Protein AF-A0A1V0FZ49-F1 (afdb_monomer_lite)

Organism: NCBI:txid5691

Radius of gyration: 36.7 Å; chains: 1; bounding box: 88×47×97 Å

Structure (mmCIF, N/CA/C/O backbone):
data_AF-A0A1V0FZ49-F1
#
_entry.id   AF-A0A1V0FZ49-F1
#
loop_
_atom_site.group_PDB
_atom_site.id
_atom_site.type_symbol
_atom_site.label_atom_id
_atom_site.label_alt_id
_atom_site.label_comp_id
_atom_site.label_asym_id
_atom_site.label_entity_id
_atom_site.label_seq_id
_atom_site.pdbx_PDB_ins_code
_atom_site.Cartn_x
_atom_site.Cartn_y
_atom_site.Cartn_z
_atom_site.occupancy
_atom_site.B_iso_or_equiv
_atom_site.auth_seq_id
_atom_site.auth_comp_id
_atom_site.auth_asym_id
_atom_site.auth_atom_id
_atom_site.pdbx_PDB_model_num
ATOM 1 N N . VAL A 1 1 ? -19.917 -4.027 53.049 1.00 41.16 1 VAL A N 1
ATOM 2 C CA . VAL A 1 1 ? -20.885 -3.892 51.929 1.00 41.16 1 VAL A CA 1
ATOM 3 C C . VAL A 1 1 ? -20.204 -3.415 50.638 1.00 41.16 1 VAL A C 1
ATOM 5 O O . VAL A 1 1 ? -20.496 -3.944 49.579 1.00 41.16 1 VAL A O 1
ATOM 8 N N . THR A 1 2 ? -19.214 -2.519 50.717 1.00 51.66 2 THR A N 1
ATOM 9 C CA . THR A 1 2 ? -18.448 -1.948 49.585 1.00 51.66 2 THR A CA 1
ATOM 10 C C . THR A 1 2 ? -17.599 -2.924 48.752 1.00 51.66 2 THR A C 1
ATOM 12 O O . THR A 1 2 ? -17.371 -2.652 47.578 1.00 51.66 2 THR A O 1
ATOM 15 N N . SER A 1 3 ? -17.152 -4.069 49.288 1.00 63.81 3 SER A N 1
ATOM 16 C CA . SER A 1 3 ? -16.299 -4.995 48.515 1.00 63.81 3 SER A CA 1
ATOM 17 C C . SER A 1 3 ? -17.062 -5.872 47.513 1.00 63.81 3 SER A C 1
ATOM 19 O O . SER A 1 3 ? -16.469 -6.307 46.532 1.00 63.81 3 SER A O 1
ATOM 21 N N . GLY A 1 4 ? -18.362 -6.120 47.725 1.00 70.88 4 GLY A N 1
ATOM 22 C CA . GLY A 1 4 ? -19.186 -6.927 46.813 1.00 70.88 4 GLY A CA 1
ATOM 23 C C . GLY A 1 4 ? -19.492 -6.195 45.507 1.00 70.88 4 GLY A C 1
ATOM 24 O O . GLY A 1 4 ? -19.263 -6.739 44.432 1.00 70.88 4 GLY A O 1
ATOM 25 N N . ILE A 1 5 ? -19.902 -4.928 45.611 1.00 73.25 5 ILE A N 1
ATOM 26 C CA . ILE A 1 5 ? -20.187 -4.050 44.464 1.00 73.25 5 ILE A CA 1
ATOM 27 C C . ILE A 1 5 ? -18.928 -3.829 43.616 1.00 73.25 5 I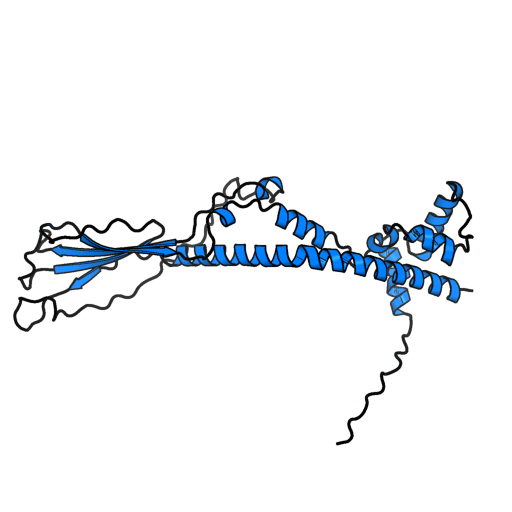LE A C 1
ATOM 29 O O . ILE A 1 5 ? -18.983 -3.950 42.399 1.00 73.25 5 ILE A O 1
ATOM 33 N N . GLN A 1 6 ? -17.774 -3.580 44.246 1.00 77.38 6 GLN A N 1
ATOM 34 C CA . GLN A 1 6 ? -16.505 -3.422 43.525 1.00 77.38 6 GLN A CA 1
ATOM 35 C C . GLN A 1 6 ? -16.079 -4.711 42.800 1.00 77.38 6 GLN A C 1
ATOM 37 O O . GLN A 1 6 ? -15.636 -4.658 41.656 1.00 77.38 6 GLN A O 1
ATOM 42 N N . LYS A 1 7 ? -16.272 -5.888 43.413 1.00 80.38 7 LYS A N 1
ATOM 43 C CA . LYS A 1 7 ? -16.014 -7.176 42.745 1.00 80.38 7 LYS A CA 1
ATOM 44 C C . LYS A 1 7 ? -16.945 -7.407 41.555 1.00 80.38 7 LYS A C 1
ATOM 46 O O . LYS A 1 7 ? -16.467 -7.794 40.495 1.00 80.38 7 LYS A O 1
ATOM 51 N N . ALA A 1 8 ? -18.244 -7.155 41.719 1.00 84.25 8 ALA A N 1
ATOM 52 C CA . ALA A 1 8 ? -19.228 -7.283 40.646 1.00 84.25 8 ALA A CA 1
ATOM 53 C C . ALA A 1 8 ? -18.916 -6.328 39.485 1.00 84.25 8 ALA A C 1
ATOM 55 O O . ALA A 1 8 ? -18.860 -6.759 38.340 1.00 84.25 8 ALA A O 1
ATOM 56 N N . LYS A 1 9 ? -18.593 -5.066 39.786 1.00 87.00 9 LYS A N 1
ATOM 57 C CA . LYS A 1 9 ? -18.159 -4.061 38.811 1.00 87.00 9 LYS A CA 1
ATOM 58 C C . LYS A 1 9 ? -17.001 -4.549 37.938 1.00 87.00 9 LYS A C 1
ATOM 60 O O . LYS A 1 9 ? -17.118 -4.546 36.716 1.00 87.00 9 LYS A O 1
ATOM 65 N N . PHE A 1 10 ? -15.893 -4.986 38.540 1.00 86.81 10 PHE A N 1
ATOM 66 C CA . PHE A 1 10 ? -14.740 -5.462 37.768 1.00 86.81 10 PHE A CA 1
ATOM 67 C C . PHE A 1 10 ? -15.002 -6.800 37.068 1.00 86.81 10 PHE A C 1
ATOM 69 O O . PHE A 1 10 ? -14.454 -7.024 35.994 1.00 86.81 10 PHE A O 1
ATOM 76 N N . ALA A 1 11 ? -15.867 -7.662 37.613 1.00 87.12 11 ALA A N 1
ATOM 77 C CA . ALA A 1 11 ? -16.279 -8.895 36.943 1.00 87.12 11 ALA A CA 1
ATOM 78 C C . ALA A 1 11 ? -17.071 -8.620 35.652 1.00 87.12 11 ALA A C 1
ATOM 80 O O . ALA A 1 11 ? -16.816 -9.274 34.644 1.00 87.12 11 ALA A O 1
ATOM 81 N N . ILE A 1 12 ? -17.973 -7.630 35.660 1.00 89.38 12 ILE A N 1
ATOM 82 C CA . ILE A 1 12 ? -18.711 -7.185 34.466 1.00 89.38 12 ILE A CA 1
ATOM 83 C C . ILE A 1 12 ? -17.730 -6.699 33.396 1.00 89.38 12 ILE A C 1
ATOM 85 O O . ILE A 1 12 ? -17.752 -7.186 32.266 1.00 89.38 12 ILE A O 1
ATOM 89 N N . LEU A 1 13 ? -16.827 -5.784 33.767 1.00 90.06 13 LEU A N 1
ATOM 90 C CA . LEU A 1 13 ? -15.837 -5.226 32.842 1.00 90.06 13 LEU A CA 1
ATOM 91 C C . LEU A 1 13 ? -14.903 -6.299 32.280 1.00 90.06 13 LEU A C 1
ATOM 93 O O . LEU A 1 13 ? -14.644 -6.306 31.083 1.00 90.06 13 LEU A O 1
ATOM 97 N N . ALA A 1 14 ? -14.429 -7.223 33.118 1.00 88.19 14 ALA A N 1
ATOM 98 C CA . ALA A 1 14 ? -13.565 -8.317 32.686 1.00 88.19 14 ALA A CA 1
ATOM 99 C C . ALA A 1 14 ? -14.292 -9.296 31.753 1.00 88.19 14 ALA A C 1
ATOM 101 O O . ALA A 1 14 ? -13.709 -9.734 30.765 1.00 88.19 14 ALA A O 1
ATOM 102 N N . GLY A 1 15 ? -15.559 -9.618 32.032 1.00 88.12 15 GLY A N 1
ATOM 103 C CA . GLY A 1 15 ? -16.374 -10.475 31.171 1.00 88.12 15 GLY A CA 1
ATOM 104 C C . GLY A 1 15 ? -16.584 -9.867 29.785 1.00 88.12 15 GLY A C 1
ATOM 105 O O . GLY A 1 15 ? -16.382 -10.545 28.782 1.00 88.12 15 GLY A O 1
ATOM 106 N N . ILE A 1 16 ? -16.900 -8.573 29.730 1.00 91.25 16 ILE A N 1
ATOM 107 C CA . ILE A 1 16 ? -17.071 -7.845 28.467 1.00 91.25 16 ILE A CA 1
ATOM 108 C C . ILE A 1 16 ? -15.744 -7.687 27.734 1.00 91.25 16 ILE A C 1
ATOM 110 O O . ILE A 1 16 ? -15.688 -7.927 26.536 1.00 91.25 16 ILE A O 1
ATOM 114 N N . ALA A 1 17 ? -14.661 -7.344 28.436 1.00 88.50 17 ALA A N 1
ATOM 115 C CA . ALA A 1 17 ? -13.335 -7.277 27.829 1.00 88.50 17 ALA A CA 1
ATOM 116 C C . ALA A 1 17 ? -12.940 -8.619 27.201 1.00 88.50 17 ALA A C 1
ATOM 118 O O . ALA A 1 17 ? -12.398 -8.640 26.100 1.00 88.50 17 ALA A O 1
ATOM 119 N N . GLN A 1 18 ? -13.231 -9.735 27.875 1.00 87.88 18 GLN A N 1
ATOM 120 C CA . GLN A 1 18 ? -12.936 -11.072 27.371 1.00 87.88 18 GLN A CA 1
ATOM 121 C C . GLN A 1 18 ? -13.762 -11.412 26.123 1.00 87.88 18 GLN A C 1
ATOM 123 O O . GLN A 1 18 ? -13.195 -11.908 25.150 1.00 87.88 18 GLN A O 1
ATOM 128 N N . ASP A 1 19 ? -15.070 -11.148 26.133 1.00 88.25 19 ASP A N 1
ATOM 129 C CA . ASP A 1 19 ? -15.954 -11.414 24.989 1.00 88.25 19 ASP A CA 1
ATOM 130 C C . ASP A 1 19 ? -15.590 -10.530 23.782 1.00 88.25 19 ASP A C 1
ATOM 132 O O . ASP A 1 19 ? -15.325 -11.023 22.681 1.00 88.25 19 ASP A O 1
ATOM 136 N N . SER A 1 20 ? -15.417 -9.227 24.020 1.00 88.56 20 SER A N 1
ATOM 137 C CA . SER A 1 20 ? -14.949 -8.265 23.021 1.00 88.56 20 SER A CA 1
ATOM 138 C C . SER A 1 20 ? -13.578 -8.641 22.457 1.00 88.56 20 SER A C 1
ATOM 140 O O . SER A 1 20 ? -13.382 -8.572 21.245 1.00 88.56 20 SER A O 1
ATOM 142 N N . ALA A 1 21 ? -12.633 -9.106 23.285 1.00 85.81 21 ALA A N 1
ATOM 143 C CA . ALA A 1 21 ? -11.311 -9.531 22.822 1.00 85.81 21 ALA A CA 1
ATOM 144 C C . ALA A 1 21 ? -11.379 -10.721 21.853 1.00 85.81 21 ALA A C 1
ATOM 146 O O . ALA A 1 21 ? -10.608 -10.768 20.889 1.00 85.81 21 ALA A O 1
ATOM 147 N N . VAL A 1 22 ? -12.308 -11.663 22.054 1.00 84.38 22 VAL A N 1
ATOM 148 C CA . VAL A 1 22 ? -12.549 -12.757 21.099 1.00 84.38 22 VAL A CA 1
ATOM 149 C C . VAL A 1 22 ? -13.046 -12.195 19.764 1.00 84.38 22 VAL A C 1
ATOM 151 O O . VAL A 1 22 ? -12.491 -12.533 18.715 1.00 84.38 22 VAL A O 1
ATOM 154 N N . GLY A 1 23 ? -14.020 -11.280 19.792 1.00 85.12 23 GLY A N 1
ATOM 155 C CA . GLY A 1 23 ? -14.538 -10.612 18.593 1.00 85.12 23 GLY A CA 1
ATOM 156 C C . GLY A 1 23 ? -13.470 -9.809 17.840 1.00 85.12 23 GLY A C 1
ATOM 157 O O . GLY A 1 23 ? -13.296 -9.965 16.628 1.00 85.12 23 GLY A O 1
ATOM 158 N N . TRP A 1 24 ? -12.685 -9.004 18.556 1.00 86.38 24 TRP A N 1
ATOM 159 C CA . TRP A 1 24 ? -11.601 -8.197 17.990 1.00 86.38 24 TRP A CA 1
ATOM 160 C C . TRP A 1 24 ? -10.471 -9.051 17.420 1.00 86.38 24 TRP A C 1
ATOM 162 O O . TRP A 1 24 ? -9.910 -8.705 16.383 1.00 86.38 24 TRP A O 1
ATOM 172 N N . THR A 1 25 ? -10.169 -10.197 18.034 1.00 86.50 25 THR A N 1
ATOM 173 C CA . THR A 1 25 ? -9.208 -11.160 17.475 1.00 86.50 25 THR A CA 1
ATOM 174 C C . THR A 1 25 ? -9.687 -11.685 16.120 1.00 86.50 25 THR A C 1
ATOM 176 O O . THR A 1 25 ? -8.889 -11.801 15.186 1.00 86.50 25 THR A O 1
ATOM 179 N N . GLY A 1 26 ? -10.992 -11.938 15.977 1.00 88.88 26 GLY A N 1
ATOM 180 C CA . GLY A 1 26 ? -11.615 -12.289 14.700 1.00 88.88 26 GLY A CA 1
ATOM 181 C C . GLY A 1 26 ? -11.436 -11.195 13.644 1.00 88.88 26 GLY A C 1
ATOM 182 O O . GLY A 1 26 ? -10.930 -11.472 12.553 1.00 88.88 26 GLY A O 1
ATOM 183 N N . LEU A 1 27 ? -11.763 -9.944 13.990 1.00 90.75 27 LEU A N 1
ATOM 184 C CA . LEU A 1 27 ? -11.580 -8.787 13.104 1.00 90.75 27 LEU A CA 1
ATOM 185 C C . LEU A 1 27 ? -10.114 -8.608 12.695 1.00 90.75 27 LEU A C 1
ATOM 187 O O . LEU A 1 27 ? -9.824 -8.398 11.515 1.00 90.75 27 LEU A O 1
ATOM 191 N N . LEU A 1 28 ? -9.180 -8.733 13.639 1.00 90.44 28 LEU A N 1
ATOM 192 C CA . LEU A 1 28 ? -7.750 -8.607 13.375 1.00 90.44 28 LEU A CA 1
ATOM 193 C C . LEU A 1 28 ? -7.264 -9.696 12.417 1.00 90.44 28 LEU A C 1
ATOM 195 O O . LEU A 1 28 ? -6.557 -9.391 11.454 1.00 90.44 28 LEU A O 1
ATOM 199 N N . SER A 1 29 ? -7.651 -10.948 12.663 1.00 93.06 29 SER A N 1
ATOM 200 C CA . SER A 1 29 ? -7.284 -12.097 11.832 1.00 93.06 29 SER A CA 1
ATOM 201 C C . SER A 1 29 ? -7.805 -11.957 10.400 1.00 93.06 29 SER A C 1
ATOM 203 O O . SER A 1 29 ? -7.067 -12.199 9.445 1.00 93.06 29 SER A O 1
ATOM 205 N N . GLN A 1 30 ? -9.045 -11.489 10.237 1.00 94.44 30 GLN A N 1
ATOM 206 C CA . GLN A 1 30 ? -9.677 -11.328 8.928 1.00 94.44 30 GLN A CA 1
ATOM 207 C C . GLN A 1 30 ? -9.099 -10.152 8.126 1.00 94.44 30 GLN A C 1
ATOM 209 O O . GLN A 1 30 ? -8.875 -10.277 6.923 1.00 94.44 30 GLN A O 1
ATOM 214 N N . ASN A 1 31 ? -8.830 -9.017 8.779 1.00 94.12 31 ASN A N 1
ATOM 215 C CA . ASN A 1 31 ? -8.515 -7.763 8.085 1.00 94.12 31 ASN A CA 1
ATOM 216 C C . ASN A 1 31 ? -7.010 -7.471 7.986 1.00 94.12 31 ASN A C 1
ATOM 218 O O . ASN A 1 31 ? -6.561 -6.869 7.010 1.00 94.12 31 ASN A O 1
ATOM 222 N N . SER A 1 32 ? -6.187 -7.937 8.934 1.00 92.06 32 SER A N 1
ATOM 223 C CA . SER A 1 32 ? -4.736 -7.682 8.898 1.00 92.06 32 SER A CA 1
ATOM 224 C C . SER A 1 32 ? -4.042 -8.194 7.631 1.00 92.06 32 SER A C 1
ATOM 226 O O . SER A 1 32 ? -3.177 -7.482 7.114 1.00 92.06 32 SER A O 1
ATOM 228 N N . PRO A 1 33 ? -4.346 -9.401 7.108 1.00 94.62 33 PRO A N 1
ATOM 229 C CA . PRO A 1 33 ? -3.717 -9.882 5.879 1.00 94.62 33 PRO A CA 1
ATOM 230 C C . PRO A 1 33 ? -4.023 -8.985 4.676 1.00 94.62 33 PRO A C 1
ATOM 232 O O . PRO A 1 33 ? -3.128 -8.729 3.873 1.00 94.62 33 PRO A O 1
ATOM 235 N N . ILE A 1 34 ? -5.247 -8.451 4.596 1.00 92.75 34 ILE A N 1
ATOM 236 C CA . ILE A 1 34 ? -5.685 -7.533 3.536 1.00 92.75 34 ILE A CA 1
ATOM 237 C C . ILE A 1 34 ? -4.842 -6.255 3.578 1.00 92.75 34 ILE A C 1
ATOM 239 O O . ILE A 1 34 ? -4.254 -5.870 2.566 1.00 92.75 34 ILE A O 1
ATOM 243 N N . VAL A 1 35 ? -4.703 -5.643 4.760 1.00 90.31 35 VAL A N 1
ATOM 244 C CA . VAL A 1 35 ? -3.895 -4.425 4.942 1.00 90.31 35 VAL A CA 1
ATOM 245 C C . VAL A 1 35 ? -2.430 -4.661 4.594 1.00 90.31 35 VAL A C 1
ATOM 247 O O . VAL A 1 35 ? -1.837 -3.871 3.860 1.00 90.31 35 VAL A O 1
ATOM 250 N N . ARG A 1 36 ? -1.835 -5.764 5.062 1.00 92.12 36 ARG A N 1
ATOM 251 C CA . ARG A 1 36 ? -0.433 -6.093 4.752 1.00 92.12 36 ARG A CA 1
ATOM 252 C C . ARG A 1 36 ? -0.215 -6.317 3.259 1.00 92.12 36 ARG A C 1
ATOM 254 O O . ARG A 1 36 ? 0.793 -5.863 2.719 1.00 92.12 36 ARG A O 1
ATOM 261 N N . HIS A 1 37 ? -1.140 -7.010 2.597 1.00 90.62 37 HIS A N 1
ATOM 262 C CA . HIS A 1 37 ? -1.068 -7.245 1.157 1.00 90.62 37 HIS A CA 1
ATOM 263 C C . HIS A 1 37 ? -1.145 -5.935 0.377 1.00 90.62 37 HIS A C 1
ATOM 265 O O . HIS A 1 37 ? -0.330 -5.700 -0.515 1.00 90.62 37 HIS A O 1
ATOM 271 N N . TYR A 1 38 ? -2.067 -5.050 0.756 1.00 89.44 38 TYR A N 1
ATOM 272 C CA . TYR A 1 38 ? -2.205 -3.743 0.123 1.00 89.44 38 TYR A CA 1
ATOM 273 C C . TYR A 1 38 ? -0.981 -2.851 0.357 1.00 89.44 38 TYR A C 1
ATOM 275 O O . TYR A 1 38 ? -0.475 -2.239 -0.581 1.00 89.44 38 TYR A O 1
ATOM 283 N N . LEU A 1 39 ? -0.429 -2.838 1.574 1.00 89.50 39 LEU A N 1
ATOM 284 C CA . LEU A 1 39 ? 0.807 -2.113 1.867 1.00 89.50 39 LEU A CA 1
ATOM 285 C C . LEU A 1 39 ? 1.960 -2.614 0.988 1.00 89.50 39 LEU A C 1
ATOM 287 O O . LEU A 1 39 ? 2.658 -1.812 0.374 1.00 89.50 39 LEU A O 1
ATOM 291 N N . LYS A 1 40 ? 2.116 -3.937 0.850 1.00 90.75 40 LYS A N 1
ATOM 292 C CA . LYS A 1 40 ? 3.119 -4.533 -0.042 1.00 90.75 40 LYS A CA 1
ATOM 293 C C . LYS A 1 40 ? 2.920 -4.102 -1.497 1.00 90.75 40 LYS A C 1
ATOM 295 O O . LYS A 1 40 ? 3.909 -3.800 -2.166 1.00 90.75 40 LYS A O 1
ATOM 300 N N . LEU A 1 41 ? 1.677 -4.073 -1.983 1.00 89.88 41 LEU A N 1
ATOM 301 C CA . LEU A 1 41 ? 1.346 -3.605 -3.331 1.00 89.88 41 LEU A CA 1
ATOM 302 C C . LEU A 1 41 ? 1.789 -2.151 -3.527 1.00 89.88 41 LEU A C 1
ATOM 304 O O . LEU A 1 41 ? 2.584 -1.879 -4.424 1.00 89.88 41 LEU A O 1
ATOM 308 N N . VAL A 1 42 ? 1.347 -1.240 -2.656 1.00 87.94 42 VAL A N 1
ATOM 309 C CA . VAL A 1 42 ? 1.663 0.194 -2.753 1.00 87.94 42 VAL A CA 1
ATOM 310 C C . VAL A 1 42 ? 3.166 0.441 -2.647 1.00 87.94 42 VAL A C 1
ATOM 312 O O . VAL A 1 42 ? 3.711 1.194 -3.448 1.00 87.94 42 VAL A O 1
ATOM 315 N N . THR A 1 43 ? 3.869 -0.228 -1.729 1.00 88.38 43 THR A N 1
ATOM 316 C CA . THR A 1 43 ? 5.331 -0.114 -1.622 1.00 88.38 43 THR A CA 1
ATOM 317 C C . THR A 1 43 ? 6.033 -0.620 -2.881 1.00 88.38 43 THR A C 1
ATOM 319 O O . THR A 1 43 ? 6.950 0.034 -3.365 1.00 88.38 43 THR A O 1
ATOM 322 N N . THR A 1 44 ? 5.587 -1.745 -3.451 1.00 91.12 44 THR A N 1
ATOM 323 C CA . THR A 1 44 ? 6.166 -2.289 -4.693 1.00 91.12 44 THR A CA 1
ATOM 324 C C . THR A 1 44 ? 5.981 -1.318 -5.858 1.00 91.12 44 THR A C 1
ATOM 326 O O . THR A 1 44 ? 6.924 -1.073 -6.610 1.00 91.12 44 THR A O 1
ATOM 329 N N . LEU A 1 45 ? 4.786 -0.737 -5.993 1.00 90.38 45 LEU A N 1
ATOM 330 C CA . LEU A 1 45 ? 4.492 0.258 -7.022 1.00 90.38 45 LEU A CA 1
ATOM 331 C C . LEU A 1 45 ? 5.310 1.529 -6.825 1.00 90.38 45 LEU A C 1
ATOM 333 O O . LEU A 1 45 ? 5.931 1.994 -7.776 1.00 90.38 45 LEU A O 1
ATOM 337 N N . TYR A 1 46 ? 5.368 2.044 -5.597 1.00 86.50 46 TYR A N 1
ATOM 338 C CA . TYR A 1 46 ? 6.170 3.214 -5.256 1.00 86.50 46 TYR A CA 1
ATOM 339 C C . TYR A 1 46 ? 7.641 3.007 -5.623 1.00 86.50 46 TYR A C 1
ATOM 341 O O . TYR A 1 46 ? 8.217 3.840 -6.314 1.00 86.50 46 TYR A O 1
ATOM 349 N N . SER A 1 47 ? 8.240 1.877 -5.234 1.00 84.50 47 SER A N 1
ATOM 350 C CA . SER A 1 47 ? 9.625 1.559 -5.596 1.00 84.50 47 SER A CA 1
ATOM 351 C C . SER A 1 47 ? 9.822 1.440 -7.107 1.00 84.50 47 SER A C 1
ATOM 353 O O . SER A 1 47 ? 10.845 1.887 -7.616 1.00 84.50 47 SER A O 1
ATOM 355 N N . GLY A 1 48 ? 8.850 0.876 -7.831 1.00 88.06 48 GLY A N 1
ATOM 356 C CA . GLY A 1 48 ? 8.880 0.808 -9.290 1.00 88.06 48 GLY A CA 1
ATOM 357 C C . GLY A 1 48 ? 8.872 2.186 -9.946 1.00 88.06 48 GLY A C 1
ATOM 358 O O . GLY A 1 48 ? 9.724 2.464 -10.783 1.00 88.06 48 GLY A O 1
ATOM 359 N N . TYR A 1 49 ? 7.947 3.057 -9.545 1.00 85.62 49 TYR A N 1
ATOM 360 C CA . TYR A 1 49 ? 7.853 4.422 -10.066 1.00 85.62 49 TYR A CA 1
ATOM 361 C C . TYR A 1 49 ? 9.045 5.296 -9.654 1.00 85.62 49 TYR A C 1
ATOM 363 O O . TYR A 1 49 ? 9.551 6.048 -10.480 1.00 85.62 49 TYR A O 1
ATOM 371 N N . ASP A 1 50 ? 9.545 5.179 -8.421 1.00 79.94 50 ASP A N 1
ATOM 372 C CA . ASP A 1 50 ? 10.740 5.907 -7.969 1.00 79.94 50 ASP A CA 1
ATOM 373 C C . ASP A 1 50 ? 11.989 5.461 -8.743 1.00 79.94 50 ASP A C 1
ATOM 375 O O . ASP A 1 50 ? 12.744 6.300 -9.237 1.00 79.94 50 ASP A O 1
ATOM 379 N N . ALA A 1 51 ? 12.178 4.150 -8.935 1.00 79.12 51 ALA A N 1
ATOM 380 C CA . ALA A 1 51 ? 13.249 3.631 -9.782 1.00 79.12 51 ALA A CA 1
ATOM 381 C C . ALA A 1 51 ? 13.115 4.149 -11.215 1.00 79.12 51 ALA A C 1
ATOM 383 O O . ALA A 1 51 ? 14.104 4.550 -11.828 1.00 79.12 51 ALA A O 1
ATOM 384 N N . GLU A 1 52 ? 11.889 4.184 -11.730 1.00 81.44 52 GLU A N 1
ATOM 385 C CA . GLU A 1 52 ? 11.615 4.687 -13.058 1.00 81.44 52 GLU A CA 1
ATOM 386 C C . GLU A 1 52 ? 11.968 6.169 -13.212 1.00 81.44 52 GLU A C 1
ATOM 388 O O . GLU A 1 52 ? 12.596 6.511 -14.206 1.00 81.44 52 GLU A O 1
ATOM 393 N N . VAL A 1 53 ? 11.622 7.022 -12.241 1.00 77.50 53 VAL A N 1
ATOM 394 C CA . VAL A 1 53 ? 11.942 8.465 -12.212 1.00 77.50 53 VAL A CA 1
ATOM 395 C C . VAL A 1 53 ? 13.447 8.721 -12.117 1.00 77.50 53 VAL A C 1
ATOM 397 O O . VAL A 1 53 ? 13.945 9.684 -12.691 1.00 77.50 53 VAL A O 1
ATOM 400 N N . ARG A 1 54 ? 14.201 7.866 -11.416 1.00 73.12 54 ARG A N 1
ATOM 401 C CA . ARG A 1 54 ? 15.659 8.027 -11.238 1.00 73.12 54 ARG A CA 1
ATOM 402 C C . ARG A 1 54 ? 16.491 7.461 -12.386 1.00 73.12 54 ARG A C 1
ATOM 404 O O . ARG A 1 54 ? 17.655 7.830 -12.542 1.00 73.12 54 ARG A O 1
ATOM 411 N N . ALA A 1 55 ? 15.935 6.522 -13.140 1.00 71.69 55 ALA A N 1
ATOM 412 C CA . ALA A 1 55 ? 16.632 5.814 -14.200 1.00 71.69 55 ALA A CA 1
ATOM 413 C C . ALA A 1 55 ? 16.776 6.522 -15.565 1.00 71.69 55 ALA A C 1
ATOM 415 O O . ALA A 1 55 ? 17.603 6.030 -16.342 1.00 71.69 55 ALA A O 1
ATOM 416 N N . PRO A 1 56 ? 16.065 7.614 -15.931 1.00 65.69 56 PRO A N 1
ATOM 417 C CA . PRO A 1 56 ? 16.206 8.197 -17.256 1.00 65.69 56 PRO A CA 1
ATOM 418 C C . PRO A 1 56 ? 17.611 8.736 -17.445 1.00 65.69 56 PRO A C 1
ATOM 420 O O . PRO A 1 56 ? 18.117 9.552 -16.672 1.00 65.69 56 PRO A O 1
ATOM 423 N N . GLN A 1 57 ? 18.243 8.267 -18.509 1.00 65.50 57 GLN A N 1
ATOM 424 C CA . GLN A 1 57 ? 19.575 8.682 -18.904 1.00 65.50 57 GLN A CA 1
ATOM 425 C C . GLN A 1 57 ? 19.553 8.896 -20.406 1.00 65.50 57 GLN A C 1
ATOM 427 O O . GLN A 1 57 ? 19.326 7.967 -21.187 1.00 65.50 57 GLN A O 1
ATOM 432 N N . SER A 1 58 ? 19.755 10.146 -20.809 1.00 58.38 58 SER A N 1
ATOM 433 C CA . SER A 1 58 ? 19.756 10.547 -22.208 1.00 58.38 58 SER A CA 1
ATOM 434 C C . SER A 1 58 ? 21.177 10.812 -22.705 1.00 58.38 58 SER A C 1
ATOM 436 O O . SER A 1 58 ? 22.024 11.372 -22.006 1.00 58.38 58 SER A O 1
ATOM 438 N N . GLY A 1 59 ? 21.437 10.403 -23.950 1.00 55.66 59 GLY A N 1
ATOM 439 C CA . GLY A 1 59 ? 22.458 11.034 -24.789 1.00 55.66 59 GLY A CA 1
ATOM 440 C C . GLY A 1 59 ? 23.930 10.764 -24.464 1.00 55.66 59 GLY A C 1
ATOM 441 O O . GLY A 1 59 ? 24.778 11.542 -24.903 1.00 55.66 59 GLY A O 1
ATOM 442 N N . LYS A 1 60 ? 24.289 9.691 -23.748 1.00 61.00 60 LYS A N 1
ATOM 443 C CA . LYS A 1 60 ? 25.715 9.355 -23.579 1.00 61.00 60 LYS A CA 1
ATOM 444 C C . LYS A 1 60 ? 26.256 8.753 -24.875 1.00 61.00 60 LYS A C 1
ATOM 446 O O . LYS A 1 60 ? 25.797 7.704 -25.320 1.00 61.00 60 LYS A O 1
ATOM 451 N N . THR A 1 61 ? 27.202 9.462 -25.479 1.00 59.25 61 THR A N 1
ATOM 452 C CA . THR A 1 61 ? 27.823 9.134 -26.762 1.00 59.25 61 THR A CA 1
ATOM 453 C C . THR A 1 61 ? 29.236 8.635 -26.517 1.00 59.25 61 THR A C 1
ATOM 455 O O . THR A 1 61 ? 30.050 9.348 -25.937 1.00 59.25 61 THR A O 1
ATOM 458 N N . TYR A 1 62 ? 29.526 7.420 -26.969 1.00 65.06 62 TYR A N 1
ATOM 459 C CA . TYR A 1 62 ? 30.879 6.880 -26.995 1.00 65.06 62 TYR A CA 1
ATOM 460 C C . TYR A 1 62 ? 31.449 7.080 -28.388 1.00 65.06 62 TYR A C 1
ATOM 462 O O . TYR A 1 62 ? 30.869 6.589 -29.357 1.00 65.06 62 TYR A O 1
ATOM 470 N N . THR A 1 63 ? 32.566 7.794 -28.471 1.00 61.72 63 THR A N 1
ATOM 471 C CA . THR A 1 63 ? 33.346 7.923 -29.700 1.00 61.72 63 THR A CA 1
ATOM 472 C C . THR A 1 63 ? 34.354 6.789 -29.752 1.00 61.72 63 THR A C 1
ATOM 474 O O . THR A 1 63 ? 35.132 6.600 -28.817 1.00 61.72 63 THR A O 1
ATOM 477 N N . VAL A 1 64 ? 34.338 6.038 -30.846 1.00 61.62 64 VAL A N 1
ATOM 478 C CA . VAL A 1 64 ? 35.264 4.937 -31.094 1.00 61.62 64 VAL A CA 1
ATOM 479 C C . VAL A 1 64 ? 36.202 5.343 -32.227 1.00 61.62 64 VAL A C 1
ATOM 481 O O . VAL A 1 64 ? 35.753 5.586 -33.349 1.00 61.62 64 VAL A O 1
ATOM 484 N N . THR A 1 65 ? 37.499 5.404 -31.925 1.00 61.88 65 THR A N 1
ATOM 485 C CA . THR A 1 65 ? 38.562 5.676 -32.904 1.00 61.88 65 THR A CA 1
ATOM 486 C C . THR A 1 65 ? 39.280 4.363 -33.244 1.00 61.88 65 THR A C 1
ATOM 488 O O . THR A 1 65 ? 39.603 3.611 -32.319 1.00 61.88 65 THR A O 1
ATOM 491 N N . PRO A 1 66 ? 39.556 4.058 -34.527 1.00 59.69 66 PRO A N 1
ATOM 492 C CA . PRO A 1 66 ? 40.347 2.885 -34.905 1.00 59.69 66 PRO A CA 1
ATOM 493 C C . PRO A 1 66 ? 41.721 2.855 -34.207 1.00 59.69 66 PRO A C 1
ATOM 495 O O . PRO A 1 66 ? 42.342 3.900 -34.006 1.00 59.69 66 PRO A O 1
ATOM 498 N N . GLY A 1 67 ? 42.200 1.660 -33.846 1.00 54.69 67 GLY A N 1
ATOM 499 C CA . GLY A 1 67 ? 43.512 1.468 -33.217 1.00 54.69 67 GLY A CA 1
ATOM 500 C C . GLY A 1 67 ? 44.694 1.819 -34.135 1.00 54.69 67 GLY A C 1
ATOM 501 O O . GLY A 1 67 ? 44.583 1.800 -35.360 1.00 54.69 67 GLY A O 1
ATOM 502 N N . ALA A 1 68 ? 45.852 2.129 -33.535 1.00 54.88 68 ALA A N 1
ATOM 503 C CA . ALA A 1 68 ? 47.060 2.577 -34.246 1.00 54.88 68 ALA A CA 1
ATOM 504 C C . ALA A 1 68 ? 47.699 1.497 -35.149 1.00 54.88 68 ALA A C 1
ATOM 506 O O . ALA A 1 68 ? 48.417 1.822 -36.097 1.00 54.88 68 ALA A O 1
ATOM 507 N N . SER A 1 69 ? 47.434 0.214 -34.889 1.00 49.22 69 SER A N 1
ATOM 508 C CA . SER A 1 69 ? 47.842 -0.897 -35.749 1.00 49.22 69 SER A CA 1
ATOM 509 C C . SER A 1 69 ? 46.854 -1.058 -36.906 1.00 49.22 69 SER A C 1
ATOM 511 O O . SER A 1 69 ? 45.856 -1.761 -36.809 1.00 49.22 69 SER A O 1
ATOM 513 N N . ALA A 1 70 ? 47.171 -0.383 -38.012 1.00 48.28 70 ALA A N 1
ATOM 514 C CA . ALA A 1 70 ? 46.557 -0.540 -39.328 1.00 48.28 70 ALA A CA 1
ATOM 515 C C . ALA A 1 70 ? 45.037 -0.295 -39.404 1.00 48.28 70 ALA A C 1
ATOM 517 O O . ALA A 1 70 ? 44.315 -1.202 -39.791 1.00 48.28 70 ALA A O 1
ATOM 518 N N . ASN A 1 71 ? 44.573 0.932 -39.118 1.00 52.22 71 ASN A N 1
ATOM 519 C CA . ASN A 1 71 ? 43.525 1.712 -39.828 1.00 52.22 71 ASN A CA 1
ATOM 520 C C . ASN A 1 71 ? 42.305 0.998 -40.481 1.00 52.22 71 ASN A C 1
ATOM 522 O O . ASN A 1 71 ? 41.692 1.566 -41.380 1.00 52.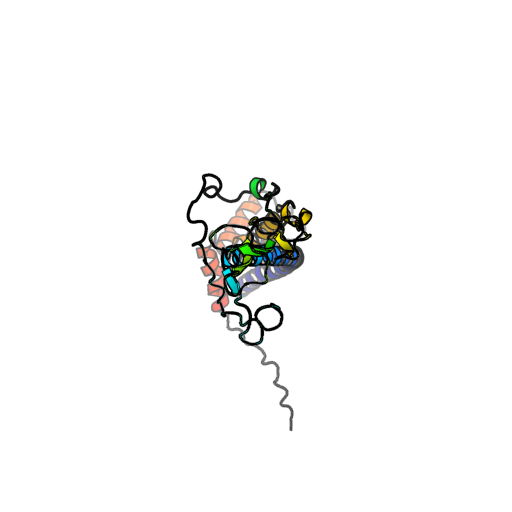22 71 ASN A O 1
ATOM 526 N N . THR A 1 72 ? 41.933 -0.222 -40.097 1.00 53.41 72 THR A N 1
ATOM 527 C CA . THR A 1 72 ? 41.027 -1.069 -40.899 1.00 53.41 72 THR A CA 1
ATOM 528 C C . THR A 1 72 ? 40.094 -1.952 -40.074 1.00 53.41 72 THR A C 1
ATOM 530 O O . THR A 1 72 ? 39.217 -2.585 -40.657 1.00 53.41 72 THR A O 1
ATOM 533 N N . HIS A 1 73 ? 40.212 -1.982 -38.738 1.00 55.78 73 HIS A N 1
ATOM 534 C CA . HIS A 1 73 ? 39.344 -2.820 -37.906 1.00 55.78 73 HIS A CA 1
ATOM 535 C C . HIS A 1 73 ? 38.993 -2.182 -36.548 1.00 55.78 73 HIS A C 1
ATOM 537 O O . HIS A 1 73 ? 39.870 -1.825 -35.765 1.00 55.78 73 HIS A O 1
ATOM 543 N N . TYR A 1 74 ? 37.693 -2.067 -36.247 1.00 59.25 74 TYR A N 1
ATOM 544 C CA . TYR A 1 74 ? 37.179 -1.518 -34.976 1.00 59.25 74 TYR A CA 1
ATOM 545 C C . TYR A 1 74 ? 37.265 -2.491 -33.791 1.00 59.25 74 TYR A C 1
ATOM 547 O O . TYR A 1 74 ? 36.995 -2.095 -32.660 1.00 59.25 74 TYR A O 1
ATOM 555 N N . GLY A 1 75 ? 37.651 -3.749 -34.028 1.00 58.66 75 GLY A N 1
ATOM 556 C CA . GLY A 1 75 ? 37.865 -4.734 -32.961 1.00 58.66 75 GLY A CA 1
ATOM 557 C C . GLY A 1 75 ? 38.987 -4.357 -31.986 1.00 58.66 75 GLY A C 1
ATOM 558 O O . GLY A 1 75 ? 38.926 -4.767 -30.833 1.00 58.66 75 GLY A O 1
ATOM 559 N N . ASP A 1 76 ? 39.937 -3.519 -32.421 1.00 58.53 76 ASP A N 1
ATOM 560 C CA . ASP A 1 76 ? 41.084 -3.055 -31.620 1.00 58.53 76 ASP A CA 1
ATOM 561 C C . ASP A 1 76 ? 40.915 -1.609 -31.118 1.00 58.53 76 ASP A C 1
ATOM 563 O O . ASP A 1 76 ? 41.880 -0.937 -30.745 1.00 58.53 76 ASP A O 1
ATOM 567 N N . ALA A 1 77 ? 39.693 -1.075 -31.173 1.00 63.09 77 ALA A N 1
ATOM 568 C CA . ALA A 1 77 ? 39.437 0.311 -30.821 1.00 63.09 77 ALA A CA 1
ATOM 569 C C . ALA A 1 77 ? 39.475 0.554 -29.304 1.00 63.09 77 ALA A C 1
ATOM 571 O O . ALA A 1 77 ? 39.038 -0.270 -28.498 1.00 63.09 77 ALA A O 1
ATOM 572 N N . VAL A 1 78 ? 39.956 1.737 -28.916 1.00 61.53 78 VAL A N 1
ATOM 573 C CA . VAL A 1 78 ? 39.959 2.190 -27.520 1.00 61.53 78 VAL A CA 1
ATOM 574 C C . VAL A 1 78 ? 38.671 2.959 -27.244 1.00 61.53 78 VAL A C 1
ATOM 576 O O . VAL A 1 78 ? 38.365 3.941 -27.920 1.00 61.53 78 VAL A O 1
ATOM 579 N N . TYR A 1 79 ? 37.924 2.524 -26.231 1.00 63.25 79 TYR A N 1
ATOM 580 C CA . TYR A 1 79 ? 36.684 3.167 -25.802 1.00 63.25 79 TYR A CA 1
ATOM 581 C C . TYR A 1 79 ? 36.972 4.189 -24.703 1.00 63.25 79 TYR A C 1
ATOM 583 O O . TYR A 1 79 ? 37.590 3.865 -23.690 1.00 63.25 79 TYR A O 1
ATOM 591 N N . THR A 1 80 ? 36.483 5.418 -24.857 1.00 64.19 80 THR A N 1
ATOM 592 C CA . THR A 1 80 ? 36.494 6.396 -23.762 1.00 64.19 80 THR A CA 1
ATOM 593 C C . THR A 1 80 ? 35.400 6.065 -22.752 1.00 64.19 80 THR A C 1
ATOM 595 O O . THR A 1 80 ? 34.221 6.049 -23.104 1.00 64.19 80 THR A O 1
ATOM 598 N N . THR A 1 81 ? 35.758 5.832 -21.490 1.00 57.75 81 THR A N 1
ATOM 599 C CA . THR A 1 81 ? 34.783 5.572 -20.423 1.00 57.75 81 THR A CA 1
ATOM 600 C C . THR A 1 81 ? 33.870 6.786 -20.229 1.00 57.75 81 THR A C 1
ATOM 602 O O . THR A 1 81 ? 34.340 7.915 -20.133 1.00 57.75 81 THR A O 1
ATOM 605 N N . SER A 1 82 ? 32.561 6.561 -20.135 1.00 59.44 82 SER A N 1
ATOM 606 C CA . SER A 1 82 ? 31.580 7.569 -19.712 1.00 59.44 82 SER A CA 1
ATOM 607 C C . SER A 1 82 ? 30.745 6.990 -18.584 1.00 59.44 82 SER A C 1
ATOM 609 O O . SER A 1 82 ? 30.312 5.839 -18.671 1.00 59.44 82 SER A O 1
ATOM 611 N N . SER A 1 83 ? 30.536 7.777 -17.530 1.00 59.22 83 SER A N 1
ATOM 612 C CA . SER A 1 83 ? 29.688 7.411 -16.402 1.00 59.22 83 SER A CA 1
ATOM 613 C C . SER A 1 83 ? 28.230 7.790 -16.656 1.00 59.22 83 SER A C 1
ATOM 615 O O . SER A 1 83 ? 27.897 8.808 -17.274 1.00 59.22 83 SER A O 1
ATOM 617 N N . LEU A 1 84 ? 27.350 6.933 -16.156 1.00 57.28 84 LEU A N 1
ATOM 618 C CA . LEU A 1 84 ? 25.917 7.146 -16.133 1.00 57.28 84 LEU A CA 1
ATOM 619 C C . LEU A 1 84 ? 25.586 8.154 -15.022 1.00 57.28 84 LEU A C 1
ATOM 621 O O . LEU A 1 84 ? 25.899 7.923 -13.856 1.00 57.28 84 LEU A O 1
ATOM 625 N N . THR A 1 85 ? 24.986 9.285 -15.384 1.00 56.75 85 THR A N 1
ATOM 626 C CA . THR A 1 85 ? 24.530 10.311 -14.435 1.00 56.75 85 THR A CA 1
ATOM 627 C C . THR A 1 85 ? 23.014 10.256 -14.357 1.00 56.75 85 THR A C 1
ATOM 629 O O . THR A 1 85 ? 22.354 10.503 -15.365 1.00 56.75 85 THR A O 1
ATOM 632 N N . ALA A 1 86 ? 22.474 9.914 -13.189 1.00 58.50 86 ALA A N 1
ATOM 633 C CA . ALA A 1 86 ? 21.039 9.950 -12.939 1.00 58.50 86 ALA A CA 1
ATOM 634 C C . ALA A 1 86 ? 20.572 11.406 -12.810 1.00 58.50 86 ALA A C 1
ATOM 636 O O . ALA A 1 86 ? 21.072 12.138 -11.954 1.00 58.50 86 ALA A O 1
ATOM 637 N N . ASN A 1 87 ? 19.606 11.811 -13.633 1.00 58.47 87 ASN A N 1
ATOM 638 C CA . ASN A 1 87 ? 18.849 13.031 -13.392 1.00 58.47 87 ASN A CA 1
ATOM 639 C C . ASN A 1 87 ? 17.641 12.642 -12.547 1.00 58.47 87 ASN A C 1
ATOM 641 O O . ASN A 1 87 ? 16.689 12.061 -13.055 1.00 58.47 87 ASN A O 1
ATOM 645 N N . VAL A 1 88 ? 17.702 12.917 -11.247 1.00 58.53 88 VAL A N 1
ATOM 646 C CA . VAL A 1 88 ? 16.538 12.758 -10.376 1.00 58.53 88 VAL A CA 1
ATOM 647 C C . VAL A 1 88 ? 15.699 14.018 -10.543 1.00 58.53 88 VAL A C 1
ATOM 649 O O . VAL A 1 88 ? 16.063 15.068 -10.012 1.00 58.53 88 VAL A O 1
ATOM 652 N N . GLU A 1 89 ? 14.611 13.944 -11.308 1.00 58.03 89 GLU A N 1
ATOM 653 C CA . GLU A 1 89 ? 13.601 15.000 -11.245 1.00 58.03 89 GLU A CA 1
ATOM 654 C C . GLU A 1 89 ? 13.063 15.068 -9.810 1.00 58.03 89 GLU A C 1
ATOM 656 O O . GLU A 1 89 ? 12.802 14.042 -9.174 1.00 58.03 89 GLU A O 1
ATOM 661 N N . ALA A 1 90 ? 12.947 16.282 -9.263 1.00 57.56 90 ALA A N 1
ATOM 662 C CA . ALA A 1 90 ? 12.232 16.472 -8.009 1.00 57.56 90 ALA A CA 1
ATOM 663 C C . ALA A 1 90 ? 10.803 15.953 -8.217 1.00 57.56 90 ALA A C 1
ATOM 665 O O . ALA A 1 90 ? 10.198 16.253 -9.245 1.00 57.56 90 ALA A O 1
ATOM 666 N N . GLY A 1 91 ? 10.296 15.142 -7.281 1.00 59.62 91 GLY A N 1
ATOM 667 C CA . GLY A 1 91 ? 8.976 14.514 -7.405 1.00 59.62 91 GLY A CA 1
ATOM 668 C C . GLY A 1 91 ? 7.869 15.517 -7.746 1.00 59.62 91 GLY A C 1
ATOM 669 O O . GLY A 1 91 ? 8.037 16.721 -7.570 1.00 59.62 91 GLY A O 1
ATOM 670 N N . CYS A 1 92 ? 6.727 15.028 -8.230 1.00 61.69 92 CYS A N 1
ATOM 671 C CA . CYS A 1 92 ? 5.617 15.870 -8.676 1.00 61.69 92 CYS A CA 1
ATOM 672 C C . CYS A 1 92 ? 5.193 16.876 -7.586 1.00 61.69 92 CYS A C 1
ATOM 674 O O . CYS A 1 92 ? 4.520 16.524 -6.621 1.00 61.69 92 CYS A O 1
ATOM 676 N N . THR A 1 93 ? 5.593 18.142 -7.730 1.00 60.34 93 THR A N 1
ATOM 677 C CA . THR A 1 93 ? 5.238 19.224 -6.792 1.00 60.34 93 THR A CA 1
ATOM 678 C C . THR A 1 93 ? 3.882 19.844 -7.107 1.00 60.34 93 THR A C 1
ATOM 680 O O . THR A 1 93 ? 3.315 20.566 -6.287 1.00 60.34 93 THR A O 1
ATOM 683 N N . THR A 1 94 ? 3.360 19.576 -8.304 1.00 71.12 94 THR A N 1
ATOM 684 C CA . THR A 1 94 ? 2.095 20.130 -8.775 1.00 71.12 94 THR A CA 1
ATOM 685 C C . THR A 1 94 ? 0.957 19.241 -8.303 1.00 71.12 94 THR A C 1
ATOM 687 O O . THR A 1 94 ? 0.836 18.109 -8.759 1.00 71.12 94 THR A O 1
ATOM 690 N N . LYS A 1 95 ? 0.128 19.767 -7.399 1.00 70.56 95 LYS A N 1
ATOM 691 C CA . LYS A 1 95 ? -1.164 19.172 -7.055 1.00 70.56 95 LYS A CA 1
ATOM 692 C C . LYS A 1 95 ? -2.207 19.620 -8.070 1.00 70.56 95 LYS A C 1
ATOM 694 O O . LYS A 1 95 ? -2.342 20.813 -8.344 1.00 70.56 95 LYS A O 1
ATOM 699 N N . THR A 1 96 ? -2.945 18.672 -8.606 1.00 71.56 96 THR A N 1
ATOM 700 C CA . THR A 1 96 ? -4.147 18.879 -9.405 1.00 71.56 96 THR A CA 1
ATOM 701 C C . THR A 1 96 ? -5.377 18.989 -8.500 1.00 71.56 96 THR A C 1
ATOM 703 O O . THR A 1 96 ? -5.318 18.729 -7.296 1.00 71.56 96 THR A O 1
ATOM 706 N N . ALA A 1 97 ? -6.521 19.376 -9.070 1.00 72.81 97 ALA A N 1
ATOM 707 C CA . ALA A 1 97 ? -7.794 19.387 -8.345 1.00 72.81 97 ALA A CA 1
ATOM 708 C C . ALA A 1 97 ? -8.258 17.979 -7.917 1.00 72.81 97 ALA A C 1
ATOM 710 O O . ALA A 1 97 ? -9.136 17.868 -7.068 1.00 72.81 97 ALA A O 1
ATOM 711 N N . GLU A 1 98 ? -7.671 16.921 -8.482 1.00 64.31 98 GLU A N 1
ATOM 712 C CA . GLU A 1 98 ? -7.925 15.529 -8.097 1.00 64.31 98 GLU A CA 1
ATOM 713 C C . GLU A 1 98 ? -7.127 15.121 -6.843 1.00 64.31 98 GLU A C 1
ATOM 715 O O . GLU A 1 98 ? -7.528 14.192 -6.150 1.00 64.31 98 GLU A O 1
ATOM 720 N N . ASP A 1 99 ? -6.059 15.854 -6.496 1.00 66.31 99 ASP A N 1
ATOM 721 C CA . ASP A 1 99 ? -5.163 15.549 -5.365 1.00 66.31 99 ASP A CA 1
ATOM 722 C C . ASP A 1 99 ? -5.591 16.189 -4.031 1.00 66.31 99 ASP A C 1
ATOM 724 O O . ASP A 1 99 ? -4.970 15.961 -2.989 1.00 66.31 99 ASP A O 1
ATOM 728 N N . THR A 1 100 ? -6.590 17.073 -4.052 1.00 70.81 100 THR A N 1
ATOM 729 C CA . THR A 1 100 ? -7.041 17.847 -2.882 1.00 70.81 100 THR A CA 1
ATOM 730 C C . THR A 1 100 ? -8.242 17.272 -2.125 1.00 70.81 100 THR A C 1
ATOM 732 O O . THR A 1 100 ? -8.318 17.527 -0.918 1.00 70.81 100 THR A O 1
ATOM 735 N N . PRO A 1 101 ? -9.177 16.516 -2.736 1.00 74.06 101 PRO A N 1
ATOM 736 C CA . PRO A 1 101 ? -10.268 15.903 -1.996 1.00 74.06 101 PRO A CA 1
ATOM 737 C C . PRO A 1 101 ? -9.766 14.787 -1.068 1.00 74.06 101 PRO A C 1
ATOM 739 O O . PRO A 1 101 ? -8.816 14.076 -1.404 1.00 74.06 101 PRO A O 1
ATOM 742 N N . PRO A 1 102 ? -10.419 14.574 0.087 1.00 75.81 102 PRO A N 1
ATOM 743 C CA . PRO A 1 102 ? -10.181 13.380 0.884 1.00 75.81 102 PRO A CA 1
ATOM 744 C C . PRO A 1 102 ? -10.518 12.123 0.070 1.00 75.81 102 PRO A C 1
ATOM 746 O O . PRO A 1 102 ? -11.482 12.098 -0.698 1.00 75.81 102 PRO A O 1
ATOM 749 N N . ILE A 1 103 ? -9.724 11.068 0.253 1.00 71.88 103 ILE A N 1
ATOM 750 C CA . ILE A 1 103 ? -9.955 9.777 -0.402 1.00 71.88 103 ILE A CA 1
ATOM 751 C C . ILE A 1 103 ? -11.296 9.213 0.084 1.00 71.88 103 ILE A C 1
ATOM 753 O O . ILE A 1 103 ? -11.474 8.993 1.282 1.00 71.88 103 ILE A O 1
ATOM 757 N N . SER A 1 104 ? -12.223 8.966 -0.844 1.00 73.62 104 SER A N 1
ATOM 758 C CA . SER A 1 104 ? -13.516 8.337 -0.563 1.00 73.62 104 SER A CA 1
ATOM 759 C C . SER A 1 104 ? -13.543 6.868 -0.995 1.00 73.62 104 SER A C 1
ATOM 761 O O . SER A 1 104 ? -12.686 6.405 -1.757 1.00 73.62 104 SER A O 1
ATOM 763 N N . VAL A 1 105 ? -14.555 6.128 -0.535 1.00 73.69 105 VAL A N 1
ATOM 764 C CA . VAL A 1 105 ? -14.801 4.740 -0.961 1.00 73.69 105 VAL A CA 1
ATOM 765 C C . VAL A 1 105 ? -15.039 4.680 -2.472 1.00 73.69 105 VAL A C 1
ATOM 767 O O . VAL A 1 105 ? -14.528 3.786 -3.140 1.00 73.69 105 VAL A O 1
ATOM 770 N N . GLU A 1 106 ? -15.741 5.664 -3.034 1.00 73.31 106 GLU A N 1
ATOM 771 C CA . GLU A 1 106 ? -15.983 5.784 -4.474 1.00 73.31 106 GLU A CA 1
ATOM 772 C C . GLU A 1 106 ? -14.689 6.042 -5.251 1.00 73.31 106 GLU A C 1
ATOM 774 O O . GLU A 1 106 ? -14.528 5.518 -6.351 1.00 73.31 106 GLU A O 1
ATOM 779 N N . THR A 1 107 ? -13.752 6.816 -4.694 1.00 74.50 107 THR A N 1
ATOM 780 C CA . THR A 1 107 ? -12.426 7.019 -5.296 1.00 74.50 107 THR A CA 1
ATOM 781 C C . THR A 1 107 ? -11.627 5.719 -5.323 1.00 74.50 107 THR A C 1
ATOM 783 O O . THR A 1 107 ? -11.015 5.408 -6.340 1.00 74.50 107 THR A O 1
ATOM 786 N N . LEU A 1 108 ? -11.679 4.926 -4.250 1.00 77.00 108 LEU A N 1
ATOM 787 C CA . LEU A 1 108 ? -11.016 3.618 -4.171 1.00 77.00 108 LEU A CA 1
ATOM 788 C C . LEU A 1 108 ? -11.704 2.539 -5.019 1.00 77.00 108 LEU A C 1
ATOM 790 O O . LEU A 1 108 ? -11.062 1.570 -5.417 1.00 77.00 108 LEU A O 1
ATOM 794 N N . ALA A 1 109 ? -12.997 2.696 -5.306 1.00 77.94 109 ALA A N 1
ATOM 795 C CA . ALA A 1 109 ? -13.751 1.786 -6.164 1.00 77.94 109 ALA A CA 1
ATOM 796 C C . ALA A 1 109 ? -13.402 1.931 -7.650 1.00 77.94 109 ALA A C 1
ATOM 798 O O . ALA A 1 109 ? -13.678 1.025 -8.438 1.00 77.94 109 ALA A O 1
ATOM 799 N N . LYS A 1 110 ? -12.821 3.068 -8.044 1.00 75.44 110 LYS A N 1
ATOM 800 C CA . LYS A 1 110 ? -12.384 3.310 -9.418 1.00 75.44 110 LYS A CA 1
ATOM 801 C C . LYS A 1 110 ? -11.049 2.614 -9.662 1.00 75.44 110 LYS A C 1
ATOM 803 O O . LYS A 1 110 ? -10.134 2.716 -8.845 1.00 75.44 110 LYS A O 1
ATOM 808 N N . GLY A 1 111 ? -10.924 1.966 -10.820 1.00 69.94 111 GLY A N 1
ATOM 809 C CA . GLY A 1 111 ? -9.617 1.572 -11.338 1.00 69.94 111 GLY A CA 1
ATOM 810 C C . GLY A 1 111 ? -8.760 2.825 -11.490 1.00 69.94 111 GLY A C 1
ATOM 811 O O . GLY A 1 111 ? -9.203 3.813 -12.078 1.00 69.94 111 GLY A O 1
ATOM 812 N N . GLN A 1 112 ? -7.563 2.812 -10.907 1.00 72.25 112 GLN A N 1
ATOM 813 C CA . GLN A 1 112 ? -6.717 4.006 -10.829 1.00 72.25 112 GLN A CA 1
ATOM 814 C C . GLN A 1 112 ? -6.025 4.322 -12.165 1.00 72.25 112 GLN A C 1
ATOM 816 O O . GLN A 1 112 ? -5.362 5.348 -12.283 1.00 72.25 112 GLN A O 1
ATOM 821 N N . GLY A 1 113 ? -6.149 3.440 -13.168 1.00 75.25 113 GLY A N 1
ATOM 822 C CA . GLY A 1 113 ? -5.560 3.631 -14.495 1.00 75.25 113 GLY A CA 1
ATOM 823 C C . GLY A 1 113 ? -4.038 3.756 -14.452 1.00 75.25 113 GLY A C 1
ATOM 824 O O . GLY A 1 113 ? -3.429 4.362 -15.335 1.00 75.25 113 GLY A O 1
ATOM 825 N N . LEU A 1 114 ? -3.418 3.221 -13.398 1.00 83.25 114 LEU A N 1
ATOM 826 C CA . LEU A 1 114 ? -1.980 3.265 -13.220 1.00 83.25 114 LEU A CA 1
ATOM 827 C C . LEU A 1 114 ? -1.332 2.419 -14.314 1.00 83.25 114 LEU A C 1
ATOM 829 O O . LEU A 1 114 ? -1.747 1.293 -14.593 1.00 83.25 114 LEU A O 1
ATOM 833 N N . ARG A 1 115 ? -0.280 2.956 -14.928 1.00 85.75 115 ARG A N 1
ATOM 834 C CA . ARG A 1 115 ? 0.519 2.187 -15.882 1.00 85.75 115 ARG A CA 1
ATOM 835 C C . ARG A 1 115 ? 1.453 1.230 -15.150 1.00 85.75 115 ARG A C 1
ATOM 837 O O . ARG A 1 115 ? 1.822 1.440 -13.999 1.00 85.75 115 ARG A O 1
ATOM 844 N N . LYS A 1 116 ? 1.932 0.209 -15.850 1.00 87.62 116 LYS A N 1
ATOM 845 C CA . LYS A 1 116 ? 3.015 -0.632 -15.329 1.00 87.62 116 LYS A CA 1
ATOM 846 C C . LYS A 1 116 ? 4.326 0.161 -15.310 1.00 87.62 116 LYS A C 1
ATOM 848 O O . LYS A 1 116 ? 4.706 0.684 -16.363 1.00 87.62 116 LYS A O 1
ATOM 853 N N . PRO A 1 117 ? 5.038 0.235 -14.169 1.00 87.56 117 PRO A N 1
ATOM 854 C CA . PRO A 1 117 ? 6.359 0.847 -14.139 1.00 87.56 117 PRO A CA 1
ATOM 855 C C . PRO A 1 117 ? 7.362 0.030 -14.961 1.00 87.56 117 PRO A C 1
ATOM 857 O O . PRO A 1 117 ? 7.502 -1.188 -14.769 1.00 87.56 117 PRO A O 1
ATOM 860 N N . GLN A 1 118 ? 8.059 0.686 -15.884 1.00 88.12 118 GLN A N 1
ATOM 861 C CA . GLN A 1 118 ? 8.980 0.044 -16.821 1.00 88.12 118 GLN A CA 1
ATOM 862 C C . GLN A 1 118 ? 10.021 1.020 -17.379 1.00 88.12 118 GLN A C 1
ATOM 864 O O . GLN A 1 118 ? 9.825 2.229 -17.372 1.00 88.12 118 GLN A O 1
ATOM 869 N N . LEU A 1 119 ? 11.116 0.486 -17.916 1.00 86.81 119 LEU A N 1
ATOM 870 C CA . LEU A 1 119 ? 12.133 1.255 -18.630 1.00 86.81 119 LEU A CA 1
ATOM 871 C C . LEU A 1 119 ? 12.368 0.667 -20.011 1.00 86.81 119 LEU A C 1
ATOM 873 O O . LEU A 1 119 ? 12.807 -0.476 -20.130 1.00 86.81 119 LEU A O 1
ATOM 877 N N . GLY A 1 120 ? 12.143 1.456 -21.052 1.00 88.50 120 GLY A N 1
ATOM 878 C CA . GLY A 1 120 ? 12.659 1.153 -22.377 1.00 88.50 120 GLY A CA 1
ATOM 879 C C . GLY A 1 120 ? 14.117 1.573 -22.476 1.00 88.50 120 GLY A C 1
ATOM 880 O O . GLY A 1 120 ? 14.490 2.685 -22.095 1.00 88.50 120 GLY A O 1
ATOM 881 N N . PHE A 1 121 ? 14.952 0.705 -23.032 1.00 88.31 121 PHE A N 1
ATOM 882 C CA . PHE A 1 121 ? 16.311 1.050 -23.420 1.00 88.31 121 PHE A CA 1
ATOM 883 C C . PHE A 1 121 ? 16.533 0.803 -24.907 1.00 88.31 121 PHE A C 1
ATOM 885 O O . PHE A 1 121 ? 15.939 -0.091 -25.513 1.00 88.31 121 PHE A O 1
ATOM 892 N N . LYS A 1 122 ? 17.426 1.597 -25.498 1.00 87.75 122 LYS A N 1
ATOM 893 C CA . LYS A 1 122 ? 17.916 1.401 -26.863 1.00 87.75 122 LYS A CA 1
ATOM 894 C C . LYS A 1 122 ? 19.403 1.706 -26.956 1.00 87.75 122 LYS A C 1
ATOM 896 O O . LYS A 1 122 ? 19.866 2.734 -26.463 1.00 87.75 122 LYS A O 1
ATOM 901 N N . LEU A 1 123 ? 20.122 0.841 -27.657 1.00 86.88 123 LEU A N 1
ATOM 902 C CA . LEU A 1 123 ? 21.502 1.033 -28.067 1.00 86.88 123 LEU A CA 1
ATOM 903 C C . LEU A 1 123 ? 21.521 1.330 -29.565 1.00 86.88 123 LEU A C 1
ATOM 905 O O . LEU A 1 123 ? 21.194 0.478 -30.398 1.00 86.88 123 LEU A O 1
ATOM 909 N N . SER A 1 124 ? 21.870 2.565 -29.898 1.00 86.94 124 SER A N 1
ATOM 910 C CA . SER A 1 124 ? 21.989 3.035 -31.276 1.00 86.94 124 SER A CA 1
ATOM 911 C C . SER A 1 124 ? 23.454 3.201 -31.648 1.00 86.94 124 SER A C 1
ATOM 913 O O . SER A 1 124 ? 24.264 3.546 -30.794 1.00 86.94 124 SER A O 1
ATOM 915 N N . HIS A 1 125 ? 23.788 2.996 -32.917 1.00 84.94 125 HIS A N 1
ATOM 916 C CA . HIS A 1 125 ? 25.105 3.322 -33.449 1.00 84.94 125 HIS A CA 1
ATOM 917 C C . HIS A 1 125 ? 24.987 4.131 -34.737 1.00 84.94 125 HIS A C 1
ATOM 919 O O . HIS A 1 125 ? 24.066 3.934 -35.538 1.00 84.94 125 HIS A O 1
ATOM 925 N N . VAL A 1 126 ? 25.919 5.053 -34.932 1.00 87.12 126 VAL A N 1
ATOM 926 C CA . VAL A 1 126 ? 26.085 5.793 -36.175 1.00 87.12 126 VAL A CA 1
ATOM 927 C C . VAL A 1 126 ? 27.554 5.962 -36.486 1.00 87.12 126 VAL A C 1
ATOM 929 O O . VAL A 1 126 ? 28.332 6.270 -35.591 1.00 87.12 126 VAL A O 1
ATOM 932 N N . CYS A 1 127 ? 27.929 5.790 -37.749 1.00 83.44 127 CYS A N 1
ATOM 933 C CA . CYS A 1 127 ? 29.232 6.218 -38.208 1.00 83.44 127 CYS A CA 1
ATOM 934 C C . CYS A 1 127 ? 29.133 7.458 -39.081 1.00 83.44 127 CYS A C 1
ATOM 936 O O . CYS A 1 127 ? 28.355 7.505 -40.040 1.00 83.44 127 CYS A O 1
ATOM 938 N N . THR A 1 128 ? 29.945 8.456 -38.752 1.00 83.88 128 THR A N 1
ATOM 939 C CA . THR A 1 128 ? 29.980 9.727 -39.462 1.00 83.88 128 THR A CA 1
ATOM 940 C C . THR A 1 128 ? 31.402 10.158 -39.784 1.00 83.88 128 THR A C 1
ATOM 942 O O . THR A 1 128 ? 32.342 9.870 -39.049 1.00 83.88 128 THR A O 1
ATOM 945 N N . LYS A 1 129 ? 31.552 10.882 -40.889 1.00 81.69 129 LYS A N 1
ATOM 946 C CA . LYS A 1 129 ? 32.769 11.601 -41.262 1.00 81.69 129 LYS A CA 1
ATOM 947 C C . LYS A 1 129 ? 32.355 12.986 -41.729 1.00 81.69 129 LYS A C 1
ATOM 949 O O . LYS A 1 129 ? 31.599 13.098 -42.686 1.00 81.69 129 LYS A O 1
ATOM 954 N N . SER A 1 130 ? 32.777 14.039 -41.031 1.00 80.88 130 SER A N 1
ATOM 955 C CA . SER A 1 130 ? 32.408 15.429 -41.368 1.00 80.88 130 SER A CA 1
ATOM 956 C C . SER A 1 130 ? 30.892 15.648 -41.571 1.00 80.88 130 SER A C 1
ATOM 958 O O . SER A 1 130 ? 30.481 16.416 -42.435 1.00 80.88 130 SER A O 1
ATOM 960 N N . GLY A 1 131 ? 30.051 14.948 -40.797 1.00 75.88 131 GLY A N 1
ATOM 961 C CA . GLY A 1 131 ? 28.584 15.050 -40.858 1.00 75.88 131 GLY A CA 1
ATOM 962 C C . GLY A 1 131 ? 27.882 14.158 -41.897 1.00 75.88 131 GLY A C 1
ATOM 963 O O . GLY A 1 131 ? 26.652 14.070 -41.881 1.00 75.88 131 GLY A O 1
ATOM 964 N N . VAL A 1 132 ? 28.621 13.452 -42.759 1.00 80.38 132 VAL A N 1
ATOM 965 C CA . VAL A 1 132 ? 28.069 12.476 -43.720 1.00 80.38 132 VAL A CA 1
ATOM 966 C C . VAL A 1 132 ? 28.314 11.035 -43.272 1.00 80.38 132 VAL A C 1
ATOM 968 O O . VAL A 1 132 ? 29.064 10.796 -42.327 1.00 80.38 132 VAL A O 1
ATOM 971 N N . ALA A 1 133 ? 27.663 10.072 -43.933 1.00 79.62 133 ALA A N 1
ATOM 972 C CA . ALA A 1 133 ? 27.893 8.649 -43.691 1.00 79.62 133 ALA A CA 1
ATOM 973 C C . ALA A 1 133 ? 29.374 8.300 -43.913 1.00 79.62 133 ALA A C 1
ATOM 975 O O . ALA A 1 133 ? 29.992 8.788 -44.860 1.00 79.62 133 ALA A O 1
ATOM 976 N N . CYS A 1 134 ? 29.938 7.471 -43.040 1.00 76.94 134 CYS A N 1
ATOM 977 C CA . CYS A 1 134 ? 31.331 7.042 -43.139 1.00 76.94 134 CYS A CA 1
ATOM 978 C C . CYS A 1 134 ? 31.451 5.667 -43.831 1.00 76.94 134 CYS A C 1
ATOM 980 O O . CYS A 1 134 ? 30.480 4.909 -43.873 1.00 76.94 134 CYS A O 1
ATOM 982 N N . SER A 1 135 ? 32.647 5.320 -44.325 1.00 74.00 135 SER A N 1
ATOM 983 C CA . SER A 1 135 ? 32.954 3.975 -44.847 1.00 74.00 135 SER A CA 1
ATOM 984 C C . SER A 1 135 ? 33.375 2.978 -43.763 1.00 74.00 135 SER A C 1
ATOM 986 O O . SER A 1 135 ? 33.318 1.773 -43.992 1.00 74.00 135 SER A O 1
ATOM 988 N N . GLY A 1 136 ? 33.803 3.467 -42.598 1.00 70.50 136 GLY A N 1
ATOM 989 C CA . GLY A 1 136 ? 34.286 2.663 -41.477 1.00 70.50 136 GLY A CA 1
ATOM 990 C C . GLY A 1 136 ? 35.697 2.124 -41.705 1.00 70.50 136 GLY A C 1
ATOM 991 O O . GLY A 1 136 ? 36.054 1.057 -41.220 1.00 70.50 136 GLY A O 1
ATOM 992 N N . THR A 1 137 ? 36.490 2.828 -42.505 1.00 70.44 137 THR A N 1
ATOM 993 C CA . THR A 1 137 ? 37.813 2.387 -42.971 1.00 70.44 137 THR A CA 1
ATOM 994 C C . THR A 1 137 ? 38.854 3.501 -42.909 1.00 70.44 137 THR A C 1
ATOM 996 O O . THR A 1 137 ? 39.989 3.318 -43.342 1.00 70.44 137 THR A O 1
ATOM 999 N N . SER A 1 138 ? 38.480 4.689 -42.432 1.00 71.00 138 SER A N 1
ATOM 1000 C CA . SER A 1 138 ? 39.362 5.845 -42.310 1.00 71.00 138 SER A CA 1
ATOM 1001 C C . SER A 1 138 ? 39.611 6.180 -40.845 1.00 71.00 138 SER A C 1
ATOM 1003 O O . SER A 1 138 ? 38.698 6.154 -40.029 1.00 71.00 138 SER A O 1
ATOM 1005 N N . ALA A 1 139 ? 40.823 6.636 -40.523 1.00 68.19 139 ALA A N 1
ATOM 1006 C CA . ALA A 1 139 ? 41.148 7.185 -39.200 1.00 68.19 139 ALA A CA 1
ATOM 1007 C C . ALA A 1 139 ? 40.346 8.458 -38.839 1.00 68.19 139 ALA A C 1
ATOM 1009 O O . ALA A 1 139 ? 40.373 8.908 -37.700 1.00 68.19 139 ALA A O 1
ATOM 1010 N N . THR A 1 140 ? 39.647 9.048 -39.815 1.00 72.94 140 THR A N 1
ATOM 1011 C CA . THR A 1 140 ? 38.748 10.203 -39.624 1.00 72.94 140 THR A CA 1
ATOM 1012 C C . THR A 1 140 ? 37.280 9.808 -39.460 1.00 72.94 140 THR A C 1
ATOM 1014 O O . THR A 1 140 ? 36.438 10.680 -39.247 1.00 72.94 140 THR A O 1
ATOM 1017 N N . ASP A 1 141 ? 36.966 8.516 -39.578 1.00 74.19 141 ASP A N 1
ATOM 1018 C CA . ASP A 1 141 ? 35.624 7.999 -39.348 1.00 74.19 141 ASP A CA 1
ATOM 1019 C C . ASP A 1 141 ? 35.355 7.930 -37.844 1.00 74.19 141 ASP A C 1
ATOM 1021 O O . ASP A 1 141 ? 36.139 7.368 -37.078 1.00 74.19 141 ASP A O 1
ATOM 1025 N N . ILE A 1 142 ? 34.221 8.485 -37.429 1.00 75.12 142 ILE A N 1
ATOM 1026 C CA . ILE A 1 142 ? 33.783 8.528 -36.039 1.00 75.12 142 ILE A CA 1
ATOM 1027 C C . ILE A 1 142 ? 32.586 7.601 -35.882 1.00 75.12 142 ILE A C 1
ATOM 1029 O O . ILE A 1 142 ? 31.507 7.881 -36.409 1.00 75.12 142 ILE A O 1
ATOM 1033 N N . PHE A 1 143 ? 32.765 6.527 -35.114 1.00 77.62 143 PHE A N 1
ATOM 1034 C CA . PHE A 1 143 ? 31.656 5.707 -34.640 1.00 77.62 143 PHE A CA 1
ATOM 1035 C C . PHE A 1 143 ? 31.139 6.254 -33.316 1.00 77.62 143 PHE A C 1
ATOM 1037 O O . PHE A 1 143 ? 31.875 6.361 -32.338 1.00 77.62 143 PHE A O 1
ATOM 1044 N N . THR A 1 144 ? 29.853 6.570 -33.294 1.00 78.62 144 THR A N 1
ATOM 1045 C CA . THR A 1 144 ? 29.100 6.994 -32.123 1.00 78.62 144 THR A CA 1
ATOM 1046 C C . THR A 1 144 ? 28.173 5.870 -31.702 1.00 78.62 144 THR A C 1
ATOM 1048 O O . THR A 1 144 ? 27.306 5.462 -32.472 1.00 78.62 144 THR A O 1
ATOM 1051 N N . VAL A 1 145 ? 28.318 5.405 -30.465 1.00 80.00 145 VAL A N 1
ATOM 1052 C CA . VAL A 1 145 ? 27.347 4.519 -29.814 1.00 80.00 145 VAL A CA 1
ATOM 1053 C C . VAL A 1 145 ? 26.581 5.322 -28.770 1.00 80.00 145 VAL A C 1
ATOM 1055 O O . VAL A 1 145 ? 27.191 5.974 -27.924 1.00 80.00 145 VAL A O 1
ATOM 1058 N N . THR A 1 146 ? 25.252 5.273 -28.819 1.00 80.62 146 THR A N 1
ATOM 1059 C CA . THR A 1 146 ? 24.371 5.986 -27.892 1.00 80.62 146 THR A CA 1
ATOM 1060 C C . THR A 1 146 ? 23.440 5.012 -27.185 1.00 80.62 146 THR A C 1
ATOM 1062 O O . THR A 1 146 ? 22.574 4.399 -27.816 1.00 80.62 146 THR A O 1
ATOM 106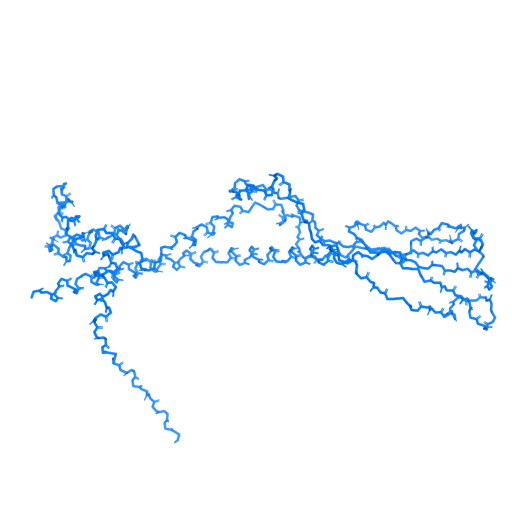5 N N . LEU A 1 147 ? 23.583 4.911 -25.864 1.00 81.44 147 LEU A N 1
ATOM 1066 C CA . LEU A 1 147 ? 22.604 4.265 -24.994 1.00 81.44 147 LEU A CA 1
ATOM 1067 C C . LEU A 1 147 ? 21.593 5.316 -24.529 1.00 81.44 147 LEU A C 1
ATOM 1069 O O . LEU A 1 147 ? 21.976 6.369 -24.024 1.00 81.44 147 LEU A O 1
ATOM 1073 N N . ASN A 1 148 ? 20.305 5.026 -24.691 1.00 80.31 148 ASN A N 1
ATOM 1074 C CA . ASN A 1 148 ? 19.237 5.800 -24.067 1.00 80.31 148 ASN A CA 1
ATOM 1075 C C . ASN A 1 148 ? 18.376 4.870 -23.225 1.00 80.31 148 ASN A C 1
ATOM 1077 O O . ASN A 1 148 ? 18.006 3.794 -23.698 1.00 80.31 148 ASN A O 1
ATOM 1081 N N . VAL A 1 149 ? 18.036 5.321 -22.022 1.00 83.12 149 VAL A N 1
ATOM 1082 C CA . VAL A 1 149 ? 17.089 4.668 -21.115 1.00 83.12 149 VAL A CA 1
ATOM 1083 C C . VAL A 1 149 ? 16.003 5.683 -20.779 1.00 83.12 149 VAL A C 1
ATOM 1085 O O . VAL A 1 149 ? 16.318 6.818 -20.419 1.00 83.12 149 VAL A O 1
ATOM 1088 N N . GLY A 1 150 ? 14.735 5.306 -20.926 1.00 78.94 150 GLY A N 1
ATOM 1089 C CA . GLY A 1 150 ? 13.601 6.190 -20.670 1.00 78.94 150 GLY A CA 1
ATOM 1090 C C . GLY A 1 150 ? 12.324 5.444 -20.290 1.00 78.94 150 GLY A C 1
ATOM 1091 O O . GLY A 1 150 ? 12.278 4.219 -20.278 1.00 78.94 150 GLY A O 1
ATOM 1092 N N . HIS A 1 151 ? 11.281 6.216 -19.996 1.00 77.75 151 HIS A N 1
ATOM 1093 C CA . HIS A 1 151 ? 9.986 5.752 -19.466 1.00 77.75 151 HIS A CA 1
ATOM 1094 C C . HIS A 1 151 ? 9.060 5.080 -20.486 1.00 77.75 151 HIS A C 1
ATOM 1096 O O . HIS A 1 151 ? 8.003 4.555 -20.147 1.00 77.75 151 HIS A O 1
ATOM 1102 N N . THR A 1 152 ? 9.401 5.185 -21.768 1.00 72.00 152 THR A N 1
ATOM 1103 C CA . THR A 1 152 ? 8.557 4.715 -22.870 1.00 72.00 152 THR A CA 1
ATOM 1104 C C . THR A 1 152 ? 8.982 3.329 -23.321 1.00 72.00 152 THR A C 1
ATOM 1106 O O . THR A 1 152 ? 10.070 2.867 -22.981 1.00 72.00 152 THR A O 1
ATOM 1109 N N . ASP A 1 153 ? 8.118 2.658 -24.081 1.00 71.19 153 ASP A N 1
ATOM 1110 C CA . ASP A 1 153 ? 8.451 1.371 -24.680 1.00 71.19 153 ASP A CA 1
ATOM 1111 C C . ASP A 1 153 ? 9.721 1.444 -25.529 1.00 71.19 153 ASP A C 1
ATOM 1113 O O . ASP A 1 153 ? 10.033 2.449 -26.179 1.00 71.19 153 ASP A O 1
ATOM 1117 N N . ALA A 1 154 ? 10.451 0.333 -25.540 1.00 82.19 154 ALA A N 1
ATOM 1118 C CA . ALA A 1 154 ? 11.616 0.197 -26.385 1.00 82.19 154 ALA A CA 1
ATOM 1119 C C . ALA A 1 154 ? 11.201 0.245 -27.868 1.00 82.19 154 ALA A C 1
ATOM 1121 O O . ALA A 1 154 ? 10.317 -0.510 -28.283 1.00 82.19 154 ALA A O 1
ATOM 1122 N N . PRO A 1 155 ? 11.827 1.099 -28.695 1.00 81.62 155 PRO A N 1
ATOM 1123 C CA . PRO A 1 155 ? 11.534 1.127 -30.122 1.00 81.62 155 PRO A CA 1
ATOM 1124 C C . PRO A 1 155 ? 11.975 -0.175 -30.799 1.00 81.62 155 PRO A C 1
ATOM 1126 O O . PRO A 1 155 ? 12.841 -0.895 -30.300 1.00 81.62 155 PRO A O 1
ATOM 1129 N N . SER A 1 156 ? 11.436 -0.448 -31.986 1.00 86.56 156 SER A N 1
ATOM 1130 C CA . SER A 1 156 ? 11.885 -1.580 -32.798 1.00 86.56 156 SER A CA 1
ATOM 1131 C C . SER A 1 156 ? 13.356 -1.436 -33.196 1.00 86.56 156 SER A C 1
ATOM 1133 O O . SER A 1 156 ? 13.842 -0.337 -33.482 1.00 86.56 156 SER A O 1
ATOM 1135 N N . THR A 1 157 ? 14.069 -2.561 -33.248 1.00 88.38 157 THR A N 1
ATOM 1136 C CA . THR A 1 157 ? 15.421 -2.596 -33.807 1.00 88.38 157 THR A CA 1
ATOM 1137 C C . THR A 1 157 ? 15.365 -2.311 -35.306 1.00 88.38 157 THR A C 1
ATOM 1139 O O . THR A 1 157 ? 14.433 -2.701 -36.007 1.00 88.38 157 THR A O 1
ATOM 1142 N N . THR A 1 158 ? 16.367 -1.603 -35.818 1.00 84.56 158 THR A N 1
ATOM 1143 C CA . THR A 1 158 ? 16.404 -1.153 -37.219 1.00 84.56 158 THR A CA 1
ATOM 1144 C C . THR A 1 158 ? 17.579 -1.792 -37.954 1.00 84.56 158 THR A C 1
ATOM 1146 O O . THR A 1 158 ? 18.306 -1.086 -38.653 1.00 84.56 158 THR A O 1
ATOM 1149 N N . GLY A 1 159 ? 17.824 -3.086 -37.712 1.00 70.25 159 GLY A N 1
ATOM 1150 C CA . GLY A 1 159 ? 19.024 -3.813 -38.143 1.00 70.25 159 GLY A CA 1
ATOM 1151 C C . GLY A 1 159 ? 19.391 -3.664 -39.630 1.00 70.25 159 GLY A C 1
ATOM 1152 O O . GLY A 1 159 ? 18.613 -3.176 -40.448 1.00 70.25 159 GLY A O 1
ATOM 1153 N N . GLY A 1 160 ? 20.607 -4.089 -39.981 1.00 72.50 160 GLY A N 1
ATOM 1154 C CA . GLY A 1 160 ? 21.159 -3.996 -41.338 1.00 72.50 160 GLY A CA 1
ATOM 1155 C C . GLY A 1 160 ? 22.385 -3.085 -41.435 1.00 72.50 160 GLY A C 1
ATOM 1156 O O . GLY A 1 160 ? 22.815 -2.494 -40.446 1.00 72.50 160 GLY A O 1
ATOM 1157 N N . ALA A 1 161 ? 22.963 -2.992 -42.636 1.00 71.00 161 ALA A N 1
ATOM 1158 C CA . ALA A 1 161 ? 24.186 -2.228 -42.876 1.00 71.00 161 ALA A CA 1
ATOM 1159 C C . ALA A 1 161 ? 23.996 -0.718 -42.633 1.00 71.00 161 ALA A C 1
ATOM 1161 O O . ALA A 1 161 ? 22.958 -0.128 -42.958 1.00 71.00 161 ALA A O 1
ATOM 1162 N N . GLN A 1 162 ? 25.032 -0.072 -42.095 1.00 70.75 162 GLN A N 1
ATOM 1163 C CA . GLN A 1 162 ? 25.070 1.372 -41.887 1.00 70.75 162 GLN A CA 1
ATOM 1164 C C . GLN A 1 162 ? 25.422 2.095 -43.198 1.00 70.75 162 GLN A C 1
ATOM 1166 O O . GLN A 1 162 ? 26.559 2.479 -43.425 1.00 70.75 162 GLN A O 1
ATOM 1171 N N . ALA A 1 163 ? 24.433 2.266 -44.078 1.00 65.88 163 ALA A N 1
ATOM 1172 C CA . ALA A 1 163 ? 24.605 2.927 -45.381 1.00 65.88 163 ALA A CA 1
ATOM 1173 C C . ALA A 1 163 ? 24.314 4.446 -45.366 1.00 65.88 163 ALA A C 1
ATOM 1175 O O . ALA A 1 163 ? 24.320 5.093 -46.408 1.00 65.88 163 ALA A O 1
ATOM 1176 N N . SER A 1 164 ? 23.999 5.022 -44.201 1.00 76.81 164 SER A N 1
ATOM 1177 C CA . SER A 1 164 ? 23.610 6.432 -44.053 1.00 76.81 164 SER A CA 1
ATOM 1178 C C . SER A 1 164 ? 24.093 6.996 -42.715 1.00 76.81 164 SER A C 1
ATOM 1180 O O . SER A 1 164 ? 24.438 6.236 -41.812 1.00 76.81 164 SER A O 1
ATOM 1182 N N . ASN A 1 165 ? 24.037 8.320 -42.556 1.00 79.00 165 ASN A N 1
ATOM 1183 C CA . ASN A 1 165 ? 24.282 9.014 -41.286 1.00 79.00 165 ASN A CA 1
ATOM 1184 C C . ASN A 1 165 ? 23.087 8.934 -40.309 1.00 79.00 165 ASN A C 1
ATOM 1186 O O . ASN A 1 165 ? 23.042 9.670 -39.327 1.00 79.00 165 ASN A O 1
ATOM 1190 N N . THR A 1 166 ? 22.113 8.054 -40.564 1.00 84.38 166 THR A N 1
ATOM 1191 C CA . THR A 1 166 ? 21.006 7.800 -39.636 1.00 84.38 166 THR A CA 1
ATOM 1192 C C . THR A 1 166 ? 21.417 6.742 -38.607 1.00 84.38 166 THR A C 1
ATOM 1194 O O . THR A 1 166 ? 21.880 5.663 -39.004 1.00 84.38 166 THR A O 1
ATOM 1197 N N . PRO A 1 167 ? 21.226 6.996 -37.297 1.00 85.25 167 PRO A N 1
ATOM 1198 C CA . PRO A 1 167 ? 21.484 6.002 -36.266 1.00 85.25 167 PRO A CA 1
ATOM 1199 C C . PRO A 1 167 ? 20.676 4.722 -36.470 1.00 85.25 167 PRO A C 1
ATOM 1201 O O . PRO A 1 167 ? 19.484 4.753 -36.774 1.00 85.25 167 PRO A O 1
ATOM 1204 N N . LYS A 1 168 ? 21.335 3.584 -36.270 1.00 88.00 168 LYS A N 1
ATOM 1205 C CA . LYS A 1 168 ? 20.739 2.252 -36.344 1.00 88.00 168 LYS A CA 1
ATOM 1206 C C . LYS A 1 168 ? 20.632 1.658 -34.943 1.00 88.00 168 LYS A C 1
ATOM 1208 O O . LYS A 1 168 ? 21.616 1.621 -34.205 1.00 88.00 168 LYS A O 1
ATOM 1213 N N . ILE A 1 169 ? 19.445 1.181 -34.584 1.00 89.31 169 ILE A N 1
ATOM 1214 C CA . ILE A 1 169 ? 19.148 0.552 -33.294 1.00 89.31 169 ILE A CA 1
ATOM 1215 C C . ILE A 1 169 ? 19.484 -0.937 -33.397 1.00 89.31 169 ILE A C 1
ATOM 1217 O O . ILE A 1 169 ? 18.778 -1.684 -34.077 1.00 89.31 169 ILE A O 1
ATOM 1221 N N . LEU A 1 170 ? 20.570 -1.355 -32.745 1.00 86.44 170 LEU A N 1
ATOM 1222 C CA . L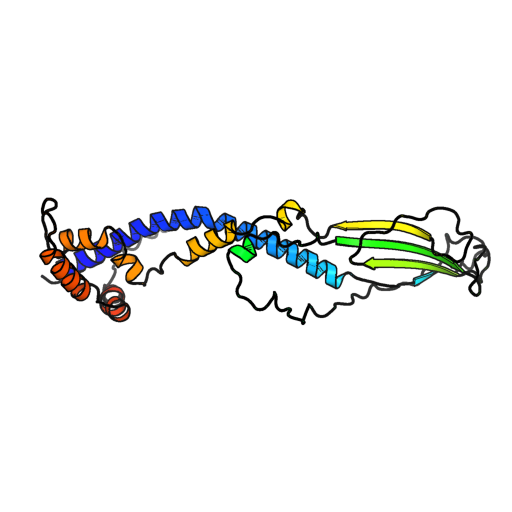EU A 1 170 ? 21.025 -2.755 -32.729 1.00 86.44 170 LEU A CA 1
ATOM 1223 C C . LEU A 1 170 ? 20.327 -3.564 -31.648 1.00 86.44 170 LEU A C 1
ATOM 1225 O O . LEU A 1 170 ? 20.025 -4.737 -31.838 1.00 86.44 170 LEU A O 1
ATOM 1229 N N . LEU A 1 171 ? 20.099 -2.921 -30.507 1.00 88.44 171 LEU A N 1
ATOM 1230 C CA . LEU A 1 171 ? 19.528 -3.542 -29.332 1.00 88.44 171 LEU A CA 1
ATOM 1231 C C . LEU A 1 171 ? 18.494 -2.597 -28.745 1.00 88.44 171 LEU A C 1
ATOM 1233 O O . LEU A 1 171 ? 18.751 -1.406 -28.576 1.00 88.44 171 LEU A O 1
ATOM 1237 N N . ALA A 1 172 ? 17.332 -3.141 -28.432 1.00 91.56 172 ALA A N 1
ATOM 1238 C CA . ALA A 1 172 ? 16.290 -2.449 -27.707 1.00 91.56 172 ALA A CA 1
ATOM 1239 C C . ALA A 1 172 ? 15.578 -3.464 -26.815 1.00 91.56 172 ALA A C 1
ATOM 1241 O O . ALA A 1 172 ? 15.477 -4.640 -27.171 1.00 91.56 172 ALA A O 1
ATOM 1242 N N . GLY A 1 173 ? 15.114 -3.024 -25.654 1.00 90.38 173 GLY A N 1
ATOM 1243 C CA . GLY A 1 173 ? 14.378 -3.884 -24.741 1.00 90.38 173 GLY A CA 1
ATOM 1244 C C . GLY A 1 173 ? 13.673 -3.099 -23.651 1.00 90.38 173 GLY A C 1
ATOM 1245 O O . GLY A 1 173 ? 14.018 -1.953 -23.368 1.00 90.38 173 GLY A O 1
ATOM 1246 N N . THR A 1 174 ? 12.678 -3.735 -23.044 1.00 90.88 174 THR A N 1
ATOM 1247 C CA . THR A 1 174 ? 11.914 -3.168 -21.933 1.00 90.88 174 THR A CA 1
ATOM 1248 C C . THR A 1 174 ? 12.254 -3.924 -20.655 1.00 90.88 174 THR A C 1
ATOM 1250 O O . THR A 1 174 ? 12.171 -5.152 -20.606 1.00 90.88 174 THR A O 1
ATOM 1253 N N . ILE A 1 175 ? 12.622 -3.194 -19.609 1.00 87.81 175 ILE A N 1
ATOM 1254 C CA . ILE A 1 175 ? 12.850 -3.706 -18.260 1.00 87.81 175 ILE A CA 1
ATOM 1255 C C . ILE A 1 175 ? 11.592 -3.417 -17.447 1.00 87.81 175 ILE A C 1
ATOM 1257 O O . ILE A 1 175 ? 11.243 -2.260 -17.228 1.00 87.81 175 ILE A O 1
ATOM 1261 N N . LYS A 1 176 ? 10.907 -4.463 -16.984 1.00 88.31 176 LYS A N 1
ATOM 1262 C CA . LYS A 1 176 ? 9.789 -4.312 -16.044 1.00 88.31 176 LYS A CA 1
ATOM 1263 C C . LYS A 1 176 ? 10.348 -4.034 -14.653 1.00 88.31 176 LYS A C 1
ATOM 1265 O O . LYS A 1 176 ? 11.180 -4.801 -14.175 1.00 88.31 176 LYS A O 1
ATOM 1270 N N . LEU A 1 177 ? 9.892 -2.961 -14.012 1.00 86.56 177 LEU A N 1
ATOM 1271 C CA . LEU A 1 177 ? 10.409 -2.540 -12.704 1.00 86.56 177 LEU A CA 1
ATOM 1272 C C . LEU A 1 177 ? 9.602 -3.082 -11.523 1.00 86.56 177 LEU A C 1
ATOM 1274 O O . LEU A 1 177 ? 10.043 -2.994 -10.381 1.00 86.56 177 LEU A O 1
ATOM 1278 N N . THR A 1 178 ? 8.435 -3.666 -11.786 1.00 86.69 178 THR A N 1
ATOM 1279 C CA . THR A 1 178 ? 7.618 -4.325 -10.766 1.00 86.69 178 THR A CA 1
ATOM 1280 C C . THR A 1 178 ? 7.100 -5.668 -11.266 1.00 86.69 178 THR A C 1
ATOM 1282 O O . THR A 1 178 ? 7.001 -5.906 -12.472 1.00 86.69 178 THR A O 1
ATOM 1285 N N . GLY A 1 179 ? 6.748 -6.543 -10.322 1.00 86.12 179 GLY A N 1
ATOM 1286 C CA . GLY A 1 179 ? 6.008 -7.778 -10.593 1.00 86.12 179 GLY A CA 1
ATOM 1287 C C . GLY A 1 179 ? 4.487 -7.598 -10.592 1.00 86.12 179 GLY A C 1
ATOM 1288 O O . GLY A 1 179 ? 3.778 -8.595 -10.523 1.00 86.12 179 GLY A O 1
ATOM 1289 N N . VAL A 1 180 ? 3.987 -6.356 -10.600 1.00 88.50 180 VAL A N 1
ATOM 1290 C CA . VAL A 1 180 ? 2.551 -6.053 -10.554 1.00 88.50 180 VAL A CA 1
ATOM 1291 C C . VAL A 1 180 ? 2.002 -6.023 -11.982 1.00 88.50 180 VAL A C 1
ATOM 1293 O O . VAL A 1 180 ? 2.557 -5.358 -12.861 1.00 88.50 180 VAL A O 1
ATOM 1296 N N . ASP A 1 181 ? 0.939 -6.782 -12.234 1.00 87.25 181 ASP A N 1
ATOM 1297 C CA . ASP A 1 181 ? 0.256 -6.825 -13.526 1.00 87.25 181 ASP A CA 1
ATOM 1298 C C . ASP A 1 181 ? -0.858 -5.768 -13.632 1.00 87.25 181 ASP A C 1
ATOM 1300 O O . ASP A 1 181 ? -1.018 -4.928 -12.755 1.00 87.25 181 ASP A O 1
ATOM 1304 N N . GLN A 1 182 ? -1.561 -5.742 -14.772 1.00 85.50 182 GLN A N 1
ATOM 1305 C CA . GLN A 1 182 ? -2.533 -4.675 -15.047 1.00 85.50 182 GLN A CA 1
ATOM 1306 C C . GLN A 1 182 ? -3.784 -4.883 -14.201 1.00 85.50 182 GLN A C 1
ATOM 1308 O O . GLN A 1 182 ? -4.286 -3.942 -13.602 1.00 85.50 182 GLN A O 1
ATOM 1313 N N . ASP A 1 183 ? -4.214 -6.136 -14.086 1.00 86.44 183 ASP A N 1
ATOM 1314 C CA . ASP A 1 183 ? -5.382 -6.532 -13.312 1.00 86.44 183 ASP A CA 1
ATOM 1315 C C . ASP A 1 183 ? -5.264 -6.072 -11.854 1.00 86.44 183 ASP A C 1
ATOM 1317 O O . ASP A 1 183 ? -6.237 -5.593 -11.280 1.00 86.44 183 ASP A O 1
ATOM 1321 N N . LYS A 1 184 ? -4.061 -6.137 -11.266 1.00 85.19 184 LYS A N 1
ATOM 1322 C CA . LYS A 1 184 ? -3.818 -5.648 -9.904 1.00 85.19 184 LYS A CA 1
ATOM 1323 C C . LYS A 1 184 ? -3.743 -4.120 -9.790 1.00 85.19 184 LYS A C 1
ATOM 1325 O O . LYS A 1 184 ? -4.000 -3.592 -8.714 1.00 85.19 184 LYS A O 1
ATOM 1330 N N . LEU A 1 185 ? -3.375 -3.411 -10.857 1.00 84.94 185 LEU A N 1
ATOM 1331 C CA . LEU A 1 185 ? -3.382 -1.939 -10.905 1.00 84.94 185 LEU A CA 1
ATOM 1332 C C . LEU A 1 185 ? -4.800 -1.373 -11.045 1.00 84.94 185 LEU A C 1
ATOM 1334 O O . LEU A 1 185 ? -5.088 -0.294 -10.526 1.00 84.94 185 LEU A O 1
ATOM 1338 N N . ASP A 1 186 ? -5.660 -2.113 -11.740 1.00 84.62 186 ASP A N 1
ATOM 1339 C CA . ASP A 1 186 ? -7.039 -1.731 -12.041 1.00 84.62 186 ASP A CA 1
ATOM 1340 C C . ASP A 1 186 ? -8.053 -2.320 -11.049 1.00 84.62 186 ASP A C 1
ATOM 1342 O O . ASP A 1 186 ? -9.260 -2.107 -11.190 1.00 84.62 186 ASP A O 1
ATOM 1346 N N . GLU A 1 187 ? -7.583 -3.055 -10.038 1.00 83.75 187 GLU A N 1
ATOM 1347 C CA . GLU A 1 187 ? -8.445 -3.674 -9.040 1.00 83.75 187 GLU A CA 1
ATOM 1348 C C . GLU A 1 187 ? -9.205 -2.628 -8.217 1.00 83.75 187 GLU A C 1
ATOM 1350 O O . GLU A 1 187 ? -8.715 -1.552 -7.877 1.00 83.75 187 GLU A O 1
ATOM 1355 N N . ASN A 1 188 ? -10.427 -2.987 -7.839 1.00 83.06 188 ASN A N 1
ATOM 1356 C CA . ASN A 1 188 ? -11.223 -2.220 -6.902 1.00 83.06 188 ASN A CA 1
ATOM 1357 C C . ASN A 1 188 ? -10.608 -2.286 -5.487 1.00 83.06 188 ASN A C 1
ATOM 1359 O O . ASN A 1 188 ? -10.562 -3.340 -4.851 1.00 83.06 188 ASN A O 1
ATOM 1363 N N . HIS A 1 189 ? -10.200 -1.137 -4.951 1.00 85.12 189 HIS A N 1
ATOM 1364 C CA . HIS A 1 189 ? -9.561 -1.013 -3.641 1.00 85.12 189 HIS A CA 1
ATOM 1365 C C . HIS A 1 189 ? -10.562 -0.776 -2.486 1.00 85.12 189 HIS A C 1
ATOM 1367 O O . HIS A 1 189 ? -10.179 -0.412 -1.376 1.00 85.12 189 HIS A O 1
ATOM 1373 N N . THR A 1 190 ? -11.860 -1.013 -2.675 1.00 86.00 190 THR A N 1
ATOM 1374 C CA . THR A 1 190 ? -12.862 -0.916 -1.588 1.00 86.00 190 THR A CA 1
ATOM 1375 C C . THR A 1 190 ? -12.631 -1.940 -0.479 1.00 86.00 190 THR A C 1
ATOM 1377 O O . THR A 1 190 ? -12.887 -1.645 0.687 1.00 86.00 190 THR A O 1
ATOM 1380 N N . VAL A 1 191 ? -12.076 -3.113 -0.808 1.00 88.12 191 VAL A N 1
ATOM 1381 C CA . VAL A 1 191 ? -11.776 -4.171 0.171 1.00 88.12 191 VAL A CA 1
ATOM 1382 C C . VAL A 1 191 ? -10.771 -3.691 1.221 1.00 88.12 191 VAL A C 1
ATOM 1384 O O . VAL A 1 191 ? -10.944 -3.978 2.404 1.00 88.12 191 VAL A O 1
ATOM 1387 N N . ILE A 1 192 ? -9.755 -2.909 0.827 1.00 88.19 192 ILE A N 1
ATOM 1388 C CA . ILE A 1 192 ? -8.822 -2.327 1.801 1.00 88.19 192 ILE A CA 1
ATOM 1389 C C . ILE A 1 192 ? -9.497 -1.240 2.640 1.00 88.19 192 ILE A C 1
ATOM 1391 O O . ILE A 1 192 ? -9.249 -1.178 3.839 1.00 88.19 192 ILE A O 1
ATOM 1395 N N . SER A 1 193 ? -10.379 -0.424 2.054 1.00 85.38 193 SER A N 1
ATOM 1396 C CA . SER A 1 193 ? -11.127 0.588 2.809 1.00 85.38 193 SER A CA 1
ATOM 1397 C C . SER A 1 193 ? -11.963 -0.053 3.915 1.00 85.38 193 SER A C 1
ATOM 1399 O O . SER A 1 193 ? -11.830 0.335 5.072 1.00 85.38 193 SER A O 1
ATOM 1401 N N . ALA A 1 194 ? -12.733 -1.093 3.583 1.00 88.81 194 ALA A N 1
ATOM 1402 C CA . ALA A 1 194 ? -13.524 -1.839 4.555 1.00 88.81 194 ALA A CA 1
ATOM 1403 C C . ALA A 1 194 ? -12.645 -2.484 5.637 1.00 88.81 194 ALA A C 1
ATOM 1405 O O . ALA A 1 194 ? -12.970 -2.401 6.820 1.00 88.81 194 ALA A O 1
ATOM 1406 N N . ALA A 1 195 ? -11.508 -3.071 5.250 1.00 90.94 195 ALA A N 1
ATOM 1407 C CA . ALA A 1 195 ? -10.583 -3.691 6.192 1.00 90.94 195 ALA A CA 1
ATOM 1408 C C . ALA A 1 195 ? -9.944 -2.677 7.153 1.00 90.94 195 ALA A C 1
ATOM 1410 O O . ALA A 1 195 ? -9.839 -2.948 8.348 1.00 90.94 195 ALA A O 1
ATOM 1411 N N . VAL A 1 196 ? -9.544 -1.502 6.658 1.00 88.69 196 VAL A N 1
ATOM 1412 C CA . VAL A 1 196 ? -9.021 -0.415 7.497 1.00 88.69 196 VAL A CA 1
ATOM 1413 C C . VAL A 1 196 ? -10.107 0.086 8.441 1.00 88.69 196 VAL A C 1
ATOM 1415 O O . VAL A 1 196 ? -9.858 0.132 9.640 1.00 88.69 196 VAL A O 1
ATOM 1418 N N . SER A 1 197 ? -11.313 0.372 7.941 1.00 87.81 197 SER A N 1
ATOM 1419 C CA . SER A 1 197 ? -12.439 0.810 8.774 1.00 87.81 197 SER A CA 1
ATOM 1420 C C . SER A 1 197 ? -12.780 -0.198 9.872 1.00 87.81 197 SER A C 1
ATOM 1422 O O . SER A 1 197 ? -12.988 0.190 11.018 1.00 87.81 197 SER A O 1
ATOM 1424 N N . ALA A 1 198 ? -12.790 -1.496 9.556 1.00 89.56 198 ALA A N 1
ATOM 1425 C CA . ALA A 1 198 ? -13.040 -2.548 10.538 1.00 89.56 198 ALA A CA 1
ATOM 1426 C C . ALA A 1 198 ? -11.987 -2.569 11.657 1.00 89.56 198 ALA A C 1
ATOM 1428 O O . ALA A 1 198 ? -12.330 -2.811 12.810 1.00 89.56 198 ALA A O 1
ATOM 1429 N N . LEU A 1 199 ? -10.718 -2.299 11.333 1.00 88.75 199 LEU A N 1
ATOM 1430 C CA . LEU A 1 199 ? -9.632 -2.254 12.315 1.00 88.75 199 LEU A CA 1
ATOM 1431 C C . LEU A 1 199 ? -9.615 -0.950 13.121 1.00 88.75 199 LEU A C 1
ATOM 1433 O O . LEU A 1 199 ? -9.343 -0.993 14.316 1.00 88.75 199 LEU A O 1
ATOM 1437 N N . THR A 1 200 ? -9.912 0.197 12.505 1.00 87.56 200 THR A N 1
ATOM 1438 C CA . THR A 1 200 ? -9.942 1.498 13.198 1.00 87.56 200 THR A CA 1
ATOM 1439 C C . THR A 1 200 ? -11.156 1.662 14.103 1.00 87.56 200 THR A C 1
ATOM 1441 O O . THR A 1 200 ? -11.109 2.456 15.033 1.00 87.56 200 THR A O 1
ATOM 1444 N N . ASN A 1 201 ? -12.231 0.916 13.843 1.00 85.81 201 ASN A N 1
ATOM 1445 C CA . ASN A 1 201 ? -13.437 0.926 14.670 1.00 85.81 201 ASN A CA 1
ATOM 1446 C C . ASN A 1 201 ? -13.342 -0.002 15.891 1.00 85.81 201 ASN A C 1
ATOM 1448 O O . ASN A 1 201 ? -14.311 -0.094 16.639 1.00 85.81 201 ASN A O 1
ATOM 1452 N N . ILE A 1 202 ? -12.218 -0.700 16.104 1.00 84.44 202 ILE A N 1
ATOM 1453 C CA . ILE A 1 202 ? -11.986 -1.448 17.345 1.00 84.44 202 ILE A CA 1
ATOM 1454 C C . ILE A 1 202 ? -11.803 -0.422 18.475 1.00 84.44 202 ILE A C 1
ATOM 1456 O O . ILE A 1 202 ? -10.827 0.333 18.436 1.00 84.44 202 ILE A O 1
ATOM 1460 N N . PRO A 1 203 ? -12.708 -0.367 19.471 1.00 81.56 203 PRO A N 1
ATOM 1461 C CA . PRO A 1 203 ? -12.599 0.593 20.559 1.00 81.56 203 PRO A CA 1
ATOM 1462 C C . PRO A 1 203 ? -11.324 0.362 21.364 1.00 81.56 203 PRO A C 1
ATOM 1464 O O . PRO A 1 203 ? -10.941 -0.777 21.641 1.00 81.56 203 PRO A O 1
ATOM 1467 N N . GLU A 1 204 ? -10.680 1.442 21.795 1.00 82.94 204 GLU A N 1
ATOM 1468 C CA . GLU A 1 204 ? -9.565 1.317 22.722 1.00 82.94 204 GLU A CA 1
ATOM 1469 C C . GLU A 1 204 ? -10.047 0.805 24.082 1.00 82.94 204 GLU A C 1
ATOM 1471 O O . GLU A 1 204 ? -11.108 1.189 24.573 1.00 82.94 204 GLU A O 1
ATOM 1476 N N . ALA A 1 205 ? -9.230 -0.023 24.736 1.00 80.81 205 ALA A N 1
ATOM 1477 C CA . ALA A 1 205 ? -9.602 -0.695 25.982 1.00 80.81 205 ALA A CA 1
ATOM 1478 C C . ALA A 1 205 ? -9.991 0.259 27.125 1.00 80.81 205 ALA A C 1
ATOM 1480 O O . ALA A 1 205 ? -10.655 -0.165 28.066 1.00 80.81 205 ALA A O 1
ATOM 1481 N N . HIS A 1 206 ? -9.575 1.526 27.067 1.00 83.12 206 HIS A N 1
ATOM 1482 C CA . HIS A 1 206 ? -9.874 2.520 28.092 1.00 83.12 206 HIS A CA 1
ATOM 1483 C C . HIS A 1 206 ? -11.196 3.273 27.847 1.00 83.12 206 HIS A C 1
ATOM 1485 O O . HIS A 1 206 ? -11.670 3.968 28.748 1.00 83.12 206 HIS A O 1
ATOM 1491 N N . VAL A 1 207 ? -11.796 3.136 26.660 1.00 88.81 207 VAL A N 1
ATOM 1492 C CA . VAL A 1 207 ? -12.994 3.873 26.239 1.00 88.81 207 VAL A CA 1
ATOM 1493 C C . VAL A 1 207 ? -14.247 3.253 26.856 1.00 88.81 207 VAL A C 1
ATOM 1495 O O . VAL A 1 207 ? -14.506 2.060 26.705 1.00 88.81 207 VAL A O 1
ATOM 1498 N N . ARG A 1 208 ? -15.060 4.080 27.521 1.00 88.81 208 ARG A N 1
ATOM 1499 C CA . ARG A 1 208 ? -16.312 3.701 28.195 1.00 88.81 208 ARG A CA 1
ATOM 1500 C C . ARG A 1 208 ? -17.266 2.977 27.252 1.00 88.81 208 ARG A C 1
ATOM 1502 O O . ARG A 1 208 ? -17.822 1.945 27.617 1.00 88.81 208 ARG A O 1
ATOM 1509 N N . GLU A 1 209 ? -17.434 3.510 26.045 1.00 87.38 209 GLU A N 1
ATOM 1510 C CA . GLU A 1 209 ? -18.355 2.976 25.037 1.00 87.38 209 GLU A CA 1
ATOM 1511 C C . GLU A 1 209 ? -18.007 1.541 24.619 1.00 87.38 209 GLU A C 1
ATOM 1513 O O . GLU A 1 209 ? -18.910 0.754 24.349 1.00 87.38 209 GLU A O 1
ATOM 1518 N N . GLY A 1 210 ? -16.726 1.151 24.691 1.00 86.44 210 GLY A N 1
ATOM 1519 C CA . GLY A 1 210 ? -16.296 -0.231 24.463 1.00 86.44 210 GLY A CA 1
ATOM 1520 C C . GLY A 1 210 ? -16.880 -1.239 25.462 1.00 86.44 210 GLY A C 1
ATOM 1521 O O . GLY A 1 210 ? -16.917 -2.433 25.170 1.00 86.44 210 GLY A O 1
ATOM 1522 N N . TYR A 1 211 ? -17.368 -0.768 26.615 1.00 89.62 211 TYR A N 1
ATOM 1523 C CA . TYR A 1 211 ? -18.054 -1.583 27.616 1.00 89.62 211 TYR A CA 1
ATOM 1524 C C . TYR A 1 211 ? -19.556 -1.332 27.613 1.00 89.62 211 TYR A C 1
ATOM 1526 O O . TYR A 1 211 ? -20.327 -2.277 27.496 1.00 89.62 211 TYR A O 1
ATOM 1534 N N . THR A 1 212 ? -19.982 -0.072 27.725 1.00 88.50 212 THR A N 1
ATOM 1535 C CA . THR A 1 212 ? -21.406 0.269 27.881 1.00 88.50 212 THR A CA 1
ATOM 1536 C C . THR A 1 212 ? -22.213 0.066 26.604 1.00 88.50 212 THR A C 1
ATOM 1538 O O . THR A 1 212 ? -23.421 -0.084 26.676 1.00 88.50 212 THR A O 1
ATOM 1541 N N . GLY A 1 213 ? -21.567 0.053 25.434 1.00 85.06 213 GLY A N 1
ATOM 1542 C CA . GLY A 1 213 ? -22.207 -0.310 24.168 1.00 85.06 213 GLY A CA 1
ATOM 1543 C C . GLY A 1 213 ? -22.325 -1.823 23.949 1.00 85.06 213 GLY A C 1
ATOM 1544 O O . GLY A 1 213 ? -22.878 -2.252 22.938 1.00 85.06 213 GLY A O 1
ATOM 1545 N N . HIS A 1 214 ? -21.791 -2.651 24.856 1.00 88.06 214 HIS A N 1
ATOM 1546 C CA . HIS A 1 214 ? -21.842 -4.099 24.710 1.00 88.06 214 HIS A CA 1
ATOM 1547 C C . HIS A 1 214 ? -23.267 -4.623 24.975 1.00 88.06 214 HIS A C 1
ATOM 1549 O O . HIS A 1 214 ? -23.826 -4.311 26.026 1.00 88.06 214 HIS A O 1
ATOM 1555 N N . PRO A 1 215 ? -23.838 -5.505 24.127 1.00 87.44 215 PRO A N 1
ATOM 1556 C CA . PRO A 1 215 ? -25.224 -5.977 24.275 1.00 87.44 215 PRO A CA 1
ATOM 1557 C C . PRO A 1 215 ? -25.548 -6.671 25.606 1.00 87.44 215 PRO A C 1
ATOM 1559 O O . PRO A 1 215 ? -26.709 -6.818 25.967 1.00 87.44 215 PRO A O 1
ATOM 1562 N N . GLN A 1 216 ? -24.524 -7.151 26.317 1.00 86.56 216 GLN A N 1
ATOM 1563 C CA . GLN A 1 216 ? -24.666 -7.808 27.622 1.00 86.56 216 GLN A CA 1
ATOM 1564 C C . GLN A 1 216 ? -24.407 -6.875 28.812 1.00 86.56 216 GLN A C 1
ATOM 1566 O O . GLN A 1 216 ? -24.561 -7.319 29.945 1.00 86.56 216 GLN A O 1
ATOM 1571 N N . PHE A 1 217 ? -23.986 -5.623 28.597 1.00 88.56 217 PHE A N 1
ATOM 1572 C CA . PHE A 1 217 ? -23.591 -4.728 29.688 1.00 88.56 217 PHE A CA 1
ATOM 1573 C C . PHE A 1 217 ? -24.739 -4.501 30.673 1.00 88.56 217 PHE A C 1
ATOM 1575 O O . PHE A 1 217 ? -24.592 -4.827 31.851 1.00 88.56 217 PHE A O 1
ATOM 1582 N N . ASP A 1 218 ? -25.897 -4.063 30.184 1.00 85.19 218 ASP A N 1
ATOM 1583 C CA . ASP A 1 218 ? -27.062 -3.776 31.029 1.00 85.19 218 ASP A CA 1
ATOM 1584 C C . ASP A 1 218 ? -27.557 -5.032 31.750 1.00 85.19 218 ASP A C 1
ATOM 1586 O O . ASP A 1 218 ? -27.750 -5.021 32.964 1.00 85.19 218 ASP A O 1
ATOM 1590 N N . ASN A 1 219 ? -27.630 -6.161 31.037 1.00 83.00 219 ASN A N 1
ATOM 1591 C CA . ASN A 1 219 ? -28.027 -7.451 31.609 1.00 83.00 219 ASN A CA 1
ATOM 1592 C C . ASN A 1 219 ? -27.101 -7.880 32.763 1.00 83.00 219 ASN A C 1
ATOM 1594 O O . ASN A 1 219 ? -27.549 -8.346 33.815 1.00 83.00 219 ASN A O 1
ATOM 1598 N N . LEU A 1 220 ? -25.789 -7.711 32.582 1.00 85.44 220 LEU A N 1
ATOM 1599 C CA . LEU A 1 220 ? -24.798 -8.033 33.602 1.00 85.44 220 LEU A CA 1
ATOM 1600 C C . LEU A 1 220 ? -24.891 -7.077 34.800 1.00 85.44 220 LEU A C 1
ATOM 1602 O O . LEU A 1 220 ? -24.756 -7.530 35.939 1.00 85.44 220 LEU A O 1
ATOM 1606 N N . VAL A 1 221 ? -25.157 -5.788 34.573 1.00 86.50 221 VAL A N 1
ATOM 1607 C CA . VAL A 1 221 ? -25.391 -4.798 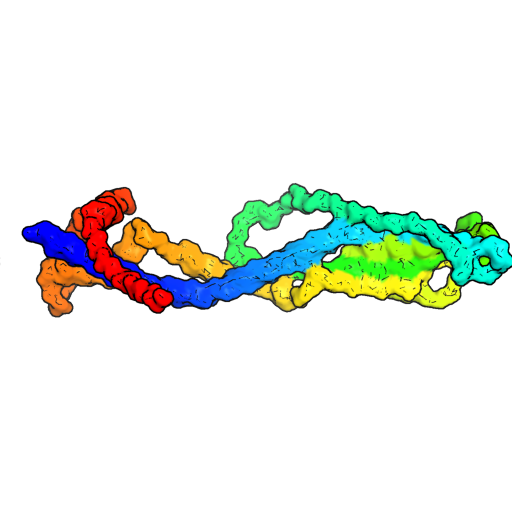35.637 1.00 86.50 221 VAL A CA 1
ATOM 1608 C C . VAL A 1 221 ? -26.643 -5.151 36.440 1.00 86.50 221 VAL A C 1
ATOM 1610 O O . VAL A 1 221 ? -26.577 -5.251 37.666 1.00 86.50 221 VAL A O 1
ATOM 1613 N N . GLU A 1 222 ? -27.762 -5.428 35.783 1.00 80.94 222 GLU A N 1
ATOM 1614 C CA . GLU A 1 222 ? -29.016 -5.817 36.434 1.00 80.94 222 GLU A CA 1
ATOM 1615 C C . GLU A 1 222 ? -28.847 -7.058 37.317 1.00 80.94 222 GLU A C 1
ATOM 1617 O O . GLU A 1 222 ? -29.265 -7.085 38.479 1.00 80.94 222 GLU A O 1
ATOM 1622 N N . ARG A 1 223 ? -28.173 -8.088 36.803 1.00 77.62 223 ARG A N 1
ATOM 1623 C CA . ARG A 1 223 ? -28.000 -9.353 37.525 1.00 77.62 223 ARG A CA 1
ATOM 1624 C C . ARG A 1 223 ? -26.991 -9.258 38.661 1.00 77.62 223 ARG A C 1
ATOM 1626 O O . ARG A 1 223 ? -27.248 -9.768 39.750 1.00 77.62 223 ARG A O 1
ATOM 1633 N N . LEU A 1 224 ? -25.832 -8.644 38.422 1.00 81.25 224 LEU A N 1
ATOM 1634 C CA . LEU A 1 224 ? -24.707 -8.684 39.365 1.00 81.25 224 LEU A CA 1
ATOM 1635 C C . LEU A 1 224 ? -24.686 -7.508 40.341 1.00 81.25 224 LEU A C 1
ATOM 1637 O O . LEU A 1 224 ? -24.133 -7.647 41.433 1.00 81.25 224 LEU A O 1
ATOM 1641 N N . LEU A 1 225 ? -25.264 -6.363 39.972 1.00 80.19 225 LEU A N 1
ATOM 1642 C CA . LEU A 1 225 ? -25.274 -5.160 40.807 1.00 80.19 225 LEU A CA 1
ATOM 1643 C C . LEU A 1 225 ? -26.656 -4.864 41.389 1.00 80.19 225 LEU A C 1
ATOM 1645 O O . LEU A 1 225 ? -26.727 -4.434 42.539 1.00 80.19 225 LEU A O 1
ATOM 1649 N N . LEU A 1 226 ? -27.737 -5.144 40.653 1.00 78.19 226 LEU A N 1
ATOM 1650 C CA . LEU A 1 226 ? -29.110 -4.919 41.130 1.00 78.19 226 LEU A CA 1
ATOM 1651 C C . LEU A 1 226 ? -29.777 -6.182 41.702 1.00 78.19 226 LEU A C 1
ATOM 1653 O O . LEU A 1 226 ? -30.893 -6.101 42.211 1.00 78.19 226 LEU A O 1
ATOM 1657 N N . ALA A 1 227 ? -29.079 -7.327 41.673 1.00 74.06 227 ALA A N 1
ATOM 1658 C CA . ALA A 1 227 ? -29.540 -8.620 42.190 1.00 74.06 227 ALA A CA 1
ATOM 1659 C C . ALA A 1 227 ? -30.902 -9.062 41.623 1.00 74.06 227 ALA A C 1
ATOM 1661 O O . ALA A 1 227 ? -31.707 -9.691 42.315 1.00 74.06 227 ALA A O 1
ATOM 1662 N N . MET A 1 228 ? -31.165 -8.724 40.360 1.00 69.88 228 MET A N 1
ATOM 1663 C CA . MET A 1 228 ? -32.416 -9.064 39.697 1.00 69.88 228 MET A CA 1
ATOM 1664 C C . MET A 1 228 ? -32.456 -10.540 39.268 1.00 69.88 228 MET A C 1
ATOM 1666 O O . MET A 1 228 ? -31.497 -11.020 38.653 1.00 69.88 228 MET A O 1
ATOM 1670 N N . PRO A 1 229 ? -33.549 -11.274 39.560 1.00 63.72 229 PRO A N 1
ATOM 1671 C CA . PRO A 1 229 ? -33.742 -12.640 39.079 1.00 63.72 229 PRO A CA 1
ATOM 1672 C C . PRO A 1 229 ? -33.773 -12.709 37.548 1.00 63.72 229 PRO A C 1
ATOM 1674 O O . PRO A 1 229 ? -34.335 -11.831 36.893 1.00 63.72 229 PRO A O 1
ATOM 1677 N N . ALA A 1 230 ? -33.197 -13.773 36.982 1.00 58.97 230 ALA A N 1
ATOM 1678 C CA . ALA A 1 230 ? -33.021 -13.956 35.536 1.00 58.97 230 ALA A CA 1
ATOM 1679 C C . ALA A 1 230 ? -34.334 -14.014 34.725 1.00 58.97 230 ALA A C 1
ATOM 1681 O O . ALA A 1 230 ? -34.299 -13.876 33.505 1.00 58.97 230 ALA A O 1
ATOM 1682 N N . ASP A 1 231 ? -35.449 -14.245 35.408 1.00 61.78 231 ASP A N 1
ATOM 1683 C CA . ASP A 1 231 ? -36.819 -14.429 34.937 1.00 61.78 231 ASP A CA 1
ATOM 1684 C C . ASP A 1 231 ? -37.698 -13.171 35.084 1.00 61.78 231 ASP A C 1
ATOM 1686 O O . ASP A 1 231 ? -38.884 -13.205 34.758 1.00 61.78 231 ASP A O 1
ATOM 1690 N N . THR A 1 232 ? -37.133 -12.048 35.540 1.00 60.91 232 THR A N 1
ATOM 1691 C CA . THR A 1 232 ? -37.874 -10.785 35.686 1.00 60.91 232 THR A CA 1
ATOM 1692 C C . THR A 1 232 ? -37.890 -10.014 34.365 1.00 60.91 232 THR A C 1
ATOM 1694 O O . THR A 1 232 ? -36.835 -9.666 33.840 1.00 60.91 232 THR A O 1
ATOM 1697 N N . GLU A 1 233 ? -39.078 -9.723 33.831 1.00 56.50 233 GLU A N 1
ATOM 1698 C CA . GLU A 1 233 ? -39.247 -8.896 32.628 1.00 56.50 233 GLU A CA 1
ATOM 1699 C C . GLU A 1 233 ? -38.903 -7.424 32.933 1.00 56.50 233 GLU A C 1
ATOM 1701 O O . GLU A 1 233 ? -39.394 -6.841 33.904 1.00 56.50 233 GLU A O 1
ATOM 1706 N N . ILE A 1 234 ? -38.026 -6.826 32.123 1.00 54.97 234 ILE A N 1
ATOM 1707 C CA . ILE A 1 234 ? -37.523 -5.459 32.319 1.00 54.97 234 ILE A CA 1
ATOM 1708 C C . ILE A 1 234 ? -38.523 -4.480 31.689 1.00 54.97 234 ILE A C 1
ATOM 1710 O O . ILE A 1 234 ? -38.568 -4.325 30.472 1.00 54.97 234 ILE A O 1
ATOM 1714 N N . ALA A 1 235 ? -39.347 -3.826 32.511 1.00 57.28 235 ALA A N 1
ATOM 1715 C CA . ALA A 1 235 ? 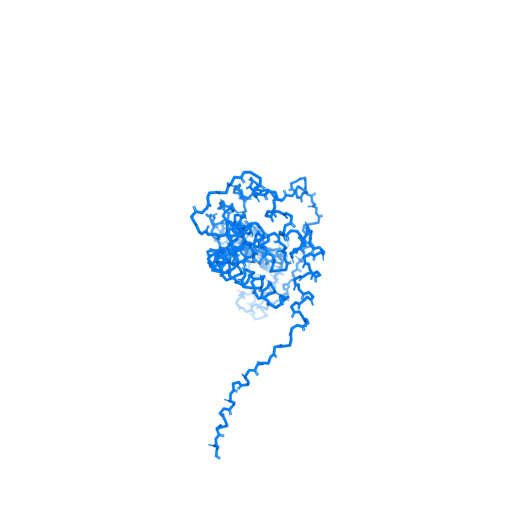-40.240 -2.744 32.077 1.00 57.28 235 ALA A CA 1
ATOM 1716 C C . ALA A 1 235 ? -39.522 -1.372 32.070 1.00 57.28 235 ALA A C 1
ATOM 1718 O O . ALA A 1 235 ? -38.537 -1.191 32.781 1.00 57.28 235 ALA A O 1
ATOM 1719 N N . GLU A 1 236 ? -40.044 -0.368 31.349 1.00 51.97 236 GLU A N 1
ATOM 1720 C CA . GLU A 1 236 ? -39.410 0.962 31.148 1.00 51.97 236 GLU A CA 1
ATOM 1721 C C . GLU A 1 236 ? -38.938 1.679 32.432 1.00 51.97 236 GLU A C 1
ATOM 1723 O O . GLU A 1 236 ? -37.921 2.370 32.431 1.00 51.97 236 GLU A O 1
ATOM 1728 N N . THR A 1 237 ? -39.642 1.519 33.558 1.00 53.19 237 THR A N 1
ATOM 1729 C CA . THR A 1 237 ? -39.271 2.149 34.846 1.00 53.19 237 THR A CA 1
ATOM 1730 C C . THR A 1 237 ? -38.017 1.544 35.478 1.00 53.19 237 THR A C 1
ATOM 1732 O O . THR A 1 237 ? -37.441 2.110 36.409 1.00 53.19 237 THR A O 1
ATOM 1735 N N . LEU A 1 238 ? -37.628 0.358 35.023 1.00 61.56 238 LEU A N 1
ATOM 1736 C CA . LEU A 1 238 ? -36.431 -0.342 35.450 1.00 61.56 238 LEU A CA 1
ATOM 1737 C C . LEU A 1 238 ? -35.220 0.127 34.638 1.00 61.56 238 LEU A C 1
ATOM 1739 O O . LEU A 1 238 ? -34.164 0.341 35.221 1.00 61.56 238 LEU A O 1
ATOM 1743 N N . THR A 1 239 ? -35.408 0.411 33.346 1.00 64.94 239 THR A N 1
ATOM 1744 C CA . THR A 1 239 ? -34.369 0.933 32.446 1.00 64.94 239 THR A CA 1
ATOM 1745 C C . THR A 1 239 ? -33.771 2.245 32.964 1.00 64.94 239 THR A C 1
ATOM 1747 O O . THR A 1 239 ? -32.556 2.366 33.061 1.00 64.94 239 THR A O 1
ATOM 1750 N N . SER A 1 240 ? -34.598 3.189 33.436 1.00 68.06 240 SER A N 1
ATOM 1751 C CA . SER A 1 240 ? -34.088 4.453 33.996 1.00 68.06 240 SER A CA 1
ATOM 1752 C C . SER A 1 240 ? -33.290 4.264 35.295 1.00 68.06 240 SER A C 1
ATOM 1754 O O . SER A 1 240 ? -32.341 4.998 35.556 1.00 68.06 240 SER A O 1
ATOM 1756 N N . LYS A 1 241 ? -33.652 3.272 36.122 1.00 69.38 241 LYS A N 1
ATOM 1757 C CA . LYS A 1 241 ? -32.906 2.936 37.348 1.00 69.38 241 LYS A CA 1
ATOM 1758 C C . LYS A 1 241 ? -31.585 2.240 37.039 1.00 69.38 241 LYS A C 1
ATOM 1760 O O . LYS A 1 241 ? -30.607 2.447 37.754 1.00 69.38 241 LYS A O 1
ATOM 1765 N N . VAL A 1 242 ? -31.566 1.418 35.992 1.00 74.62 242 VAL A N 1
ATOM 1766 C CA . VAL A 1 242 ? -30.355 0.773 35.484 1.00 74.62 242 VAL A CA 1
ATOM 1767 C C . VAL A 1 242 ? -29.388 1.840 34.977 1.00 74.62 242 VAL A C 1
ATOM 1769 O O . VAL A 1 242 ? -28.249 1.859 35.433 1.00 74.62 242 VAL A O 1
ATOM 1772 N N . ASP A 1 243 ? -29.850 2.805 34.180 1.00 79.19 243 ASP A N 1
ATOM 1773 C CA . ASP A 1 243 ? -29.028 3.927 33.704 1.00 79.19 243 ASP A CA 1
ATOM 1774 C C . ASP A 1 243 ? -28.451 4.783 34.844 1.00 79.19 243 ASP A C 1
ATOM 1776 O O . ASP A 1 243 ? -27.268 5.138 34.836 1.00 79.19 243 ASP A O 1
ATOM 1780 N N . GLU A 1 244 ? -29.261 5.112 35.856 1.00 80.69 244 GLU A N 1
ATOM 1781 C CA . GLU A 1 244 ? -28.799 5.859 37.032 1.00 80.69 244 GLU A CA 1
ATOM 1782 C C . GLU A 1 244 ? -27.703 5.104 37.797 1.00 80.69 244 GLU A C 1
ATOM 1784 O O . GLU A 1 244 ? -26.678 5.692 38.161 1.00 80.69 244 GLU A O 1
ATOM 1789 N N . GLU A 1 245 ? -27.872 3.798 38.017 1.00 79.56 245 GLU A N 1
ATOM 1790 C CA . GLU A 1 245 ? -26.875 2.980 38.713 1.00 79.56 245 GLU A CA 1
ATOM 1791 C C . GLU A 1 245 ? -25.628 2.730 37.853 1.00 79.56 245 GLU A C 1
ATOM 1793 O O . GLU A 1 245 ? -24.512 2.782 38.378 1.00 79.56 245 GLU A O 1
ATOM 1798 N N . ILE A 1 246 ? -25.768 2.574 36.532 1.00 84.19 246 ILE A N 1
ATOM 1799 C CA . ILE A 1 246 ? -24.638 2.541 35.593 1.00 84.19 246 ILE A CA 1
ATOM 1800 C C . ILE A 1 246 ? -23.812 3.818 35.738 1.00 84.19 246 ILE A C 1
ATOM 1802 O O . ILE A 1 246 ? -22.606 3.757 35.988 1.00 84.19 246 ILE A O 1
ATOM 1806 N N . ASN A 1 247 ? -24.448 4.985 35.647 1.00 87.50 247 ASN A N 1
ATOM 1807 C CA . ASN A 1 247 ? -23.755 6.270 35.701 1.00 87.50 247 ASN A CA 1
ATOM 1808 C C . ASN A 1 247 ? -23.113 6.525 37.069 1.00 87.50 247 ASN A C 1
ATOM 1810 O O . ASN A 1 247 ? -22.028 7.101 37.152 1.00 87.50 247 ASN A O 1
ATOM 1814 N N . LYS A 1 248 ? -23.729 6.046 38.148 1.00 86.00 248 LYS A N 1
ATOM 1815 C CA . LYS A 1 248 ? -23.185 6.135 39.505 1.00 86.00 248 LYS A CA 1
ATOM 1816 C C . LYS A 1 248 ? -21.977 5.221 39.720 1.00 86.00 248 LYS A C 1
ATOM 1818 O O . LYS A 1 248 ? -20.988 5.645 40.317 1.00 86.00 248 LYS A O 1
ATOM 1823 N N . ILE A 1 249 ? -22.029 3.979 39.239 1.00 85.75 249 ILE A N 1
ATOM 1824 C CA . ILE A 1 249 ? -20.997 2.958 39.491 1.00 85.75 249 ILE A CA 1
ATOM 1825 C C . ILE A 1 249 ? -19.824 3.089 38.515 1.00 85.75 249 ILE A C 1
ATOM 1827 O O . ILE A 1 249 ? -18.660 2.967 38.918 1.00 85.75 249 ILE A O 1
ATOM 1831 N N . PHE A 1 250 ? -20.122 3.346 37.244 1.00 88.31 250 PHE A N 1
ATOM 1832 C CA . PHE A 1 250 ? -19.152 3.383 36.153 1.00 88.31 250 PHE A CA 1
ATOM 1833 C C . PHE A 1 250 ? -18.861 4.792 35.651 1.00 88.31 250 PHE A C 1
ATOM 1835 O O . PHE A 1 250 ? -17.873 4.953 34.960 1.00 88.31 250 PHE A O 1
ATOM 1842 N N . GLY A 1 251 ? -19.645 5.809 36.010 1.00 89.31 251 GLY A N 1
ATOM 1843 C CA . GLY A 1 251 ? -19.497 7.164 35.476 1.00 89.31 251 GLY A CA 1
ATOM 1844 C C . GLY A 1 251 ? -20.368 7.402 34.239 1.00 89.31 251 GLY A C 1
ATOM 1845 O O . GLY A 1 251 ? -20.507 6.533 33.375 1.00 89.31 251 GLY A O 1
ATOM 1846 N N . GLY A 1 252 ? -20.965 8.594 34.159 1.00 89.19 252 GLY A N 1
ATOM 1847 C CA . GLY A 1 252 ? -21.836 8.994 33.044 1.00 89.19 252 GLY A CA 1
ATOM 1848 C C . GLY A 1 252 ? -21.101 9.429 31.775 1.00 89.19 252 GLY A C 1
ATOM 1849 O O . GLY A 1 252 ? -21.702 9.503 30.710 1.00 89.19 252 GLY A O 1
ATOM 1850 N N . ASP A 1 253 ? -19.799 9.679 31.876 1.00 91.44 253 ASP A N 1
ATOM 1851 C CA . ASP A 1 253 ? -18.938 10.169 30.801 1.00 91.44 253 ASP A CA 1
ATOM 1852 C C . ASP A 1 253 ? -17.548 9.510 30.877 1.00 91.44 253 ASP A C 1
ATOM 1854 O O . ASP A 1 253 ? -17.244 8.789 31.833 1.00 91.44 253 ASP A O 1
ATOM 1858 N N . GLN A 1 254 ? -16.700 9.742 29.871 1.00 92.31 254 GLN A N 1
ATOM 1859 C CA . GLN A 1 254 ? -15.368 9.135 29.786 1.00 92.31 254 GLN A CA 1
ATOM 1860 C C . GLN A 1 254 ? -14.438 9.538 30.943 1.00 92.31 254 GLN A C 1
ATOM 1862 O O . GLN A 1 254 ? -13.688 8.697 31.443 1.00 92.31 254 GLN A O 1
ATOM 1867 N N . ASP A 1 255 ? -14.478 10.790 31.397 1.00 92.62 255 ASP A N 1
ATOM 1868 C CA . ASP A 1 255 ? -13.598 11.276 32.464 1.00 92.62 255 ASP A CA 1
ATOM 1869 C C . ASP A 1 255 ? -13.995 10.680 33.813 1.00 92.62 255 ASP A C 1
ATOM 1871 O O . ASP A 1 255 ? -13.146 10.241 34.597 1.00 92.62 255 ASP A O 1
ATOM 1875 N N . THR A 1 256 ? -15.297 10.628 34.084 1.00 91.62 256 THR A N 1
ATOM 1876 C CA . THR A 1 256 ? -15.848 10.002 35.284 1.00 91.62 256 THR A CA 1
ATOM 1877 C C . THR A 1 256 ? -15.638 8.490 35.246 1.00 91.62 256 THR A C 1
ATOM 1879 O O . THR A 1 256 ? -15.296 7.905 36.273 1.00 91.62 256 THR A O 1
ATOM 1882 N N . PHE A 1 257 ? -15.721 7.862 34.069 1.00 90.88 257 PHE A N 1
ATOM 1883 C CA . PHE A 1 257 ? -15.373 6.452 33.884 1.00 90.88 257 PHE A CA 1
ATOM 1884 C C . PHE A 1 257 ? -13.910 6.169 34.188 1.00 90.88 257 PHE A C 1
ATOM 1886 O O . PHE A 1 257 ? -13.616 5.276 34.981 1.00 90.88 257 PHE A O 1
ATOM 1893 N N . ASN A 1 258 ? -12.985 6.975 33.670 1.00 89.62 258 ASN A N 1
ATOM 1894 C CA . ASN A 1 258 ? -11.563 6.836 33.981 1.00 89.62 258 ASN A CA 1
ATOM 1895 C C . ASN A 1 258 ? -11.300 6.935 35.493 1.00 89.62 258 ASN A C 1
ATOM 1897 O O . ASN A 1 258 ? -10.535 6.142 36.044 1.00 89.62 258 ASN A O 1
ATOM 1901 N N . LYS A 1 259 ? -11.966 7.870 36.182 1.00 88.50 259 LYS A N 1
ATOM 1902 C CA . LYS A 1 259 ? -11.858 8.032 37.641 1.00 88.50 259 LYS A CA 1
ATOM 1903 C C . LYS A 1 259 ? -12.451 6.854 38.406 1.00 88.50 259 LYS A C 1
ATOM 1905 O O . LYS A 1 259 ? -11.837 6.360 39.345 1.00 88.50 259 LYS A O 1
ATOM 1910 N N . HIS A 1 260 ? -13.646 6.410 38.037 1.00 87.50 260 HIS A N 1
ATOM 1911 C CA . HIS A 1 260 ? -14.343 5.360 38.769 1.00 87.50 260 HIS A CA 1
ATOM 1912 C C . HIS A 1 260 ? -13.770 3.977 38.465 1.00 87.50 260 HIS A C 1
ATOM 1914 O O . HIS A 1 260 ? -13.842 3.104 39.317 1.00 87.50 260 HIS A O 1
ATOM 1920 N N . VAL A 1 261 ? -13.267 3.719 37.261 1.00 87.50 261 VAL A N 1
ATOM 1921 C CA . VAL A 1 261 ? -12.828 2.386 36.830 1.00 87.50 261 VAL A CA 1
ATOM 1922 C C . VAL A 1 261 ? -11.314 2.266 36.896 1.00 87.50 261 VAL A C 1
ATOM 1924 O O . VAL A 1 261 ? -10.812 1.484 37.699 1.00 87.50 261 VAL A O 1
ATOM 1927 N N . TRP A 1 262 ? -10.585 3.041 36.092 1.00 87.00 262 TRP A N 1
ATOM 1928 C CA . TRP A 1 262 ? -9.140 2.853 35.938 1.00 87.00 262 TRP A CA 1
ATOM 1929 C C . TRP A 1 262 ? -8.357 3.323 37.157 1.00 87.00 262 TRP A C 1
ATOM 1931 O O . TRP A 1 262 ? -7.549 2.567 37.686 1.00 87.00 262 TRP A O 1
ATOM 1941 N N . GLN A 1 263 ? -8.674 4.501 37.698 1.00 84.56 263 GLN A N 1
ATOM 1942 C CA . GLN A 1 263 ? -8.006 4.965 38.918 1.00 84.56 263 GLN A CA 1
ATOM 1943 C C . GLN A 1 263 ? -8.348 4.106 40.145 1.00 84.56 263 GLN A C 1
ATOM 1945 O O . GLN A 1 263 ? -7.541 4.016 41.065 1.00 84.56 263 GLN A O 1
ATOM 1950 N N . ASP A 1 264 ? -9.532 3.488 40.201 1.00 80.31 264 ASP A N 1
ATOM 1951 C CA . ASP A 1 264 ? -9.872 2.550 41.279 1.00 80.31 264 ASP A CA 1
ATOM 1952 C C . ASP A 1 264 ? -9.200 1.187 41.092 1.00 80.31 264 ASP A C 1
ATOM 1954 O O . ASP A 1 264 ? -8.805 0.574 42.085 1.00 80.31 264 ASP A O 1
ATOM 1958 N N . ALA A 1 265 ? -9.027 0.728 39.848 1.00 77.62 265 ALA A N 1
ATOM 1959 C CA . ALA A 1 265 ? -8.241 -0.462 39.537 1.00 77.62 265 ALA A CA 1
ATOM 1960 C C . ALA A 1 265 ? -6.776 -0.282 39.962 1.00 77.62 265 ALA A C 1
ATOM 1962 O O . ALA A 1 265 ? -6.225 -1.165 40.614 1.00 77.62 265 ALA A O 1
ATOM 1963 N N . ASP A 1 266 ? -6.182 0.887 39.703 1.00 78.38 266 ASP A N 1
ATOM 1964 C CA . ASP A 1 266 ? -4.796 1.202 40.082 1.00 78.38 266 ASP A CA 1
ATOM 1965 C C . ASP A 1 266 ? -4.564 1.202 41.603 1.00 78.38 266 ASP A C 1
ATOM 1967 O O . ASP A 1 266 ? -3.453 0.964 42.076 1.00 78.38 266 ASP A O 1
ATOM 1971 N N . LYS A 1 267 ? -5.614 1.445 42.397 1.00 77.69 267 LYS A N 1
ATOM 1972 C CA . LYS A 1 267 ? -5.552 1.387 43.869 1.00 77.69 267 LYS A CA 1
ATOM 1973 C C . LYS A 1 267 ? -5.605 -0.047 44.412 1.00 77.69 267 LYS A C 1
ATOM 1975 O O . LYS A 1 267 ? -5.406 -0.240 45.612 1.00 77.69 267 LYS A O 1
ATOM 1980 N N . GLN A 1 268 ? -5.910 -1.046 43.581 1.00 68.81 268 GLN A N 1
ATOM 1981 C CA . GLN A 1 268 ? -5.989 -2.448 43.995 1.00 68.81 268 GLN A CA 1
ATOM 1982 C C . GLN A 1 268 ? -4.588 -3.069 43.989 1.00 68.81 268 GLN A C 1
ATOM 1984 O O . GLN A 1 268 ? -3.952 -3.217 42.948 1.00 68.81 268 GLN A O 1
ATOM 1989 N N . THR A 1 269 ? -4.100 -3.491 45.155 1.00 59.91 269 THR A N 1
ATOM 1990 C CA . THR A 1 269 ? -2.804 -4.171 45.252 1.00 59.91 269 THR A CA 1
ATOM 1991 C C . THR A 1 269 ? -2.917 -5.612 44.749 1.00 59.91 269 THR A C 1
ATOM 1993 O O . THR A 1 269 ? -3.448 -6.480 45.443 1.00 59.91 269 THR A O 1
ATOM 1996 N N . ALA A 1 270 ? -2.385 -5.899 43.560 1.00 58.50 270 ALA A N 1
ATOM 1997 C CA . ALA A 1 270 ? -2.248 -7.270 43.077 1.00 58.50 270 ALA A CA 1
ATOM 1998 C C . ALA A 1 270 ? -1.069 -7.964 43.781 1.00 58.50 270 ALA A C 1
ATOM 2000 O O . ALA A 1 270 ? 0.093 -7.612 43.581 1.00 58.50 270 ALA A O 1
ATOM 2001 N N . THR A 1 271 ? -1.351 -8.976 44.604 1.00 54.16 271 THR A N 1
ATOM 2002 C CA . THR A 1 271 ? -0.325 -9.923 45.063 1.00 54.16 271 THR A CA 1
ATOM 2003 C C . THR A 1 271 ? -0.208 -11.019 44.014 1.00 54.16 271 THR A C 1
ATOM 2005 O O . THR A 1 271 ? -0.982 -11.973 43.994 1.00 54.16 271 THR A O 1
ATOM 2008 N N . PHE A 1 272 ? 0.744 -10.869 43.095 1.00 44.84 272 PHE A N 1
ATOM 2009 C CA . PHE A 1 272 ? 1.093 -11.954 42.188 1.00 44.84 272 PHE A CA 1
ATOM 2010 C C . PHE A 1 272 ? 1.720 -13.075 43.015 1.00 44.84 272 PHE A C 1
ATOM 2012 O O . PHE A 1 272 ? 2.735 -12.869 43.682 1.00 44.84 272 PHE A O 1
ATOM 2019 N N . HIS A 1 273 ? 1.133 -14.271 42.977 1.00 45.00 273 HIS A N 1
ATOM 2020 C CA . HIS A 1 273 ? 1.876 -15.458 43.370 1.00 45.00 273 HIS A CA 1
ATOM 2021 C C . HIS A 1 273 ? 3.045 -15.574 42.394 1.00 45.00 273 HIS A C 1
ATOM 2023 O O . HIS A 1 273 ? 2.831 -15.877 41.221 1.00 45.00 273 HIS A O 1
ATOM 2029 N N . GLU A 1 274 ? 4.263 -15.271 42.856 1.00 42.50 274 GLU A N 1
ATOM 2030 C CA . GLU A 1 274 ? 5.475 -15.532 42.087 1.00 42.50 274 GLU A CA 1
ATOM 2031 C C . GLU A 1 274 ? 5.386 -16.965 41.560 1.00 42.50 274 GLU A C 1
ATOM 2033 O O . GLU A 1 274 ? 5.349 -17.929 42.332 1.00 42.50 274 GLU A O 1
ATOM 2038 N N . ALA A 1 275 ? 5.322 -17.111 40.236 1.00 44.00 275 ALA A N 1
ATOM 2039 C CA . ALA A 1 275 ? 5.591 -18.386 39.606 1.00 44.00 275 ALA A CA 1
ATOM 2040 C C . ALA A 1 275 ? 6.972 -18.803 40.113 1.00 44.00 275 ALA A C 1
ATOM 2042 O O . ALA A 1 275 ? 7.961 -18.129 39.815 1.00 44.00 275 ALA A O 1
ATOM 2043 N N . LYS A 1 276 ? 7.023 -19.847 40.955 1.00 40.97 276 LYS A N 1
ATOM 2044 C CA . LYS A 1 276 ? 8.273 -20.379 41.501 1.00 40.97 276 LYS A CA 1
ATOM 2045 C C . LYS A 1 276 ? 9.249 -20.514 40.340 1.00 40.97 276 LYS A C 1
ATOM 2047 O O . LYS A 1 276 ? 9.069 -21.375 39.481 1.00 40.97 276 LYS A O 1
ATOM 2052 N N . LYS A 1 277 ? 10.277 -19.662 40.309 1.00 40.25 277 LYS A N 1
ATOM 2053 C CA . LYS A 1 277 ? 11.440 -19.876 39.454 1.00 40.25 277 LYS A CA 1
ATOM 2054 C C . LYS A 1 277 ? 11.990 -21.238 39.855 1.00 40.25 277 LYS A C 1
ATOM 2056 O O . LYS A 1 277 ? 12.593 -21.365 40.920 1.00 40.25 277 LYS A O 1
ATOM 2061 N N . HIS A 1 278 ? 11.755 -22.260 39.037 1.00 33.19 278 HIS A N 1
ATOM 2062 C CA . HIS A 1 278 ? 12.558 -23.468 39.098 1.00 33.19 278 HIS A CA 1
ATOM 2063 C C . HIS A 1 278 ? 13.995 -23.019 38.834 1.00 33.19 278 HIS A C 1
ATOM 2065 O O . HIS A 1 278 ? 14.351 -22.674 37.709 1.00 33.19 278 HIS A O 1
ATOM 2071 N N . LYS A 1 279 ? 14.807 -22.945 39.893 1.00 34.28 279 LYS A N 1
ATOM 2072 C CA . LYS A 1 279 ? 16.255 -22.963 39.734 1.00 34.28 279 LYS A CA 1
ATOM 2073 C C . LYS A 1 279 ? 16.570 -24.289 39.047 1.00 34.28 279 LYS A C 1
ATOM 2075 O O . LYS A 1 279 ? 16.308 -25.341 39.624 1.00 34.28 279 LYS A O 1
ATOM 2080 N N . LEU A 1 280 ? 17.068 -24.227 37.814 1.00 36.47 280 LEU A N 1
ATOM 2081 C CA . LEU A 1 280 ? 17.902 -25.304 37.304 1.00 36.47 280 LEU A CA 1
ATOM 2082 C C . LEU A 1 280 ? 19.120 -25.353 38.230 1.00 36.47 280 LEU A C 1
ATOM 2084 O O . LEU A 1 280 ? 19.886 -24.392 38.293 1.00 36.47 280 LEU A O 1
ATOM 2088 N N . GLU A 1 281 ? 19.242 -26.434 38.989 1.00 35.38 281 GLU A N 1
ATOM 2089 C CA . GLU A 1 281 ? 20.511 -26.818 39.591 1.00 35.38 281 GLU A CA 1
ATOM 2090 C C . GLU A 1 281 ? 21.402 -27.315 38.447 1.00 35.38 281 GLU A C 1
ATOM 2092 O O . GLU A 1 281 ? 21.098 -28.318 37.800 1.00 35.38 281 GLU A O 1
ATOM 2097 N N . THR A 1 282 ? 22.433 -26.533 38.131 1.00 35.09 282 THR A N 1
ATOM 2098 C CA . THR A 1 282 ? 23.652 -27.005 37.458 1.00 35.09 282 THR A CA 1
ATOM 2099 C C . THR A 1 282 ? 24.547 -27.715 38.452 1.00 35.09 282 THR A C 1
ATOM 2101 O O . THR A 1 282 ? 24.690 -27.153 39.564 1.00 35.09 282 THR A O 1
#

pLDDT: mean 76.48, std 13.85, range [33.19, 94.62]

Secondary structure (DSSP, 8-state):
-HHHHHHHHHHHHHHHHHHHHHHHHHHHHHHHHHHHHHHHHHHHHHHHHHHHHH--EEEEEEEEEPPSS-SS-GGGPEEPP-------PPP-----TTSSSPPPHHHHHS---PPPPEEEEEEEEEEEETTEE--S-STT-EEEEEEEEESSPPPPP--S---SSS-EEEEEEEEE--S--HHHHSS-THHHHHHHHHHHTS--TT-THHHHTSTTHHHHHHHHTS---TT----HHHHHHHHHHHHHHH-SSHHHHIIIIIHHHHTS--------------

Sequence (282 aa):
VTSGIQKAKFAILAGIAQDSAVGWTGLLSQNSPIVRHYLKLVTTLYSGYDAEVRAPQSGKTYTVTPGASANTHYGDAVYTTSSLTANVEAGCTTKTAEDTPPISVETLAKGQGLRKPQLGFKLSHVCTKSGVACSGTSATDIFTVTLNVGHTDAPSTTGGAQASNTPKILLAGTIKLTGVDQDKLDENHTVISAAVSALTNIPEAHVREGYTGHPQFDNLVERLLLAMPADTEIAETLTSKVDEEINKIFGGDQDTFNKHVWQDADKQTATFHEAKKHKLET

Foldseek 3Di:
DVVLLVVLVVVLLVVLCVVLVVVLVVLCVVQVVVQVVVVVVVVLQVQLVQCQLFPWFFDDKWKWFDDPPAQADSVPTDTDDDDTDTDRDDPDPDDDPVNPDDDDLVNLQFLPPDDFRKKKKWKKKFKDAPQKHDPSRGSRIIIIITIGIHRDHWDDFQDDDRPIRDIGTPDIHMGGSGPDDSCNSRDRRSSNVVSVVSNVPSDDSLFPCSSVVDPCNLVSCCCSVVVDDPPDDQDPVNVVVSLVVCCVQQNPHSVRNCVNPVVVVVVDDDDDPPPPPPPPDD